Protein AF-A0A0B2V768-F1 (afdb_monomer_lite)

Organism: Toxocara canis (NCBI:txid6265)

Sequence (317 aa):
MFVRSFREGKVRFGKAEYDALKKFETLHHQDIWSWIIDKATDDMDKSKQLRILNITDEASIFALLLAERLPDAKMTCALRSEMPKIDIPANVTIVNFKTDDELLAATDDMDKSKQLRILNITDEASIFALLLAERLPDAKMTCALRSEMPKIDIPANVTIVNFKTDDELLAIGKFDVVLMTELTKEAGELSDLFVRLRNLFDGSGKLIILARPKNPPLPLPEVCLTLWRKLALSRDEISDAAKKADMSFAGFSVSVPVTVPKFDWEAILFSGCIPIVKNSPKCTDKVITDFCKARPSNISFEEKLGMFLLKTDNPSA

Foldseek 3Di:
DDDDDQDPDQADADPLLLVLVLVQCVVWPVVVLVVVVCVLCPPPPPVDAAEAEAEDQDDDPVQQVVCVVRVSHQYEYEYCDDDDPDDGRPSYDYHHDDDPVSVVVSCVVPDPPDAAEEEEEDQDDDSPQQVSCVVCVRHQYEYEHQDDDDPDDGDPSYDYDYDDDLVRVLVVAAGQEYEYEAQWCVCPQLLVVLLSVVSNHPFKHKYKYKFFALPDDDLDQPLLNVVSNVIGDDPVSNVVSLVSNVWDKDKDKDKIKGKHFLVSVLSNLSNCSNVSCSPRPPNHNCSSVVSSVPDDRIDIDITMMMIMMIIDHGPDD

Structure (mmCIF, N/CA/C/O backbone):
data_AF-A0A0B2V768-F1
#
_entry.id   AF-A0A0B2V768-F1
#
loop_
_atom_site.group_PDB
_atom_site.id
_atom_site.type_symbol
_atom_site.label_atom_id
_atom_site.label_alt_id
_atom_site.label_comp_id
_atom_site.label_asym_id
_atom_site.label_entity_id
_atom_site.label_seq_id
_atom_site.pdbx_PDB_ins_code
_atom_site.Cartn_x
_atom_site.Cartn_y
_atom_site.Cartn_z
_atom_site.occupancy
_atom_site.B_iso_or_equiv
_atom_site.auth_seq_id
_atom_site.auth_comp_id
_atom_site.auth_asym_id
_atom_site.auth_atom_id
_atom_site.pdbx_PDB_model_num
ATOM 1 N N . MET A 1 1 ? 3.988 23.027 3.872 1.00 25.58 1 MET A N 1
ATOM 2 C CA . MET A 1 1 ? 4.374 23.663 2.590 1.00 25.58 1 MET A CA 1
ATOM 3 C C . MET A 1 1 ? 4.740 22.550 1.612 1.00 25.58 1 MET A C 1
ATOM 5 O O . MET A 1 1 ? 5.861 22.069 1.661 1.00 25.58 1 MET A O 1
ATOM 9 N N . PHE A 1 2 ? 3.804 22.080 0.782 1.00 33.25 2 PHE A N 1
ATOM 10 C CA . PHE A 1 2 ? 4.071 21.019 -0.198 1.00 33.25 2 PHE A CA 1
ATOM 11 C C . PHE A 1 2 ? 3.510 21.443 -1.554 1.00 33.25 2 PHE A C 1
ATOM 13 O O . PHE A 1 2 ? 2.339 21.251 -1.848 1.00 33.25 2 PHE A O 1
ATOM 20 N N . VAL A 1 3 ? 4.351 22.083 -2.365 1.00 27.23 3 VAL A N 1
ATOM 21 C CA . VAL A 1 3 ? 4.049 22.382 -3.767 1.00 27.23 3 VAL A CA 1
ATOM 22 C C . VAL A 1 3 ? 5.181 21.805 -4.594 1.00 27.23 3 VAL A C 1
ATOM 24 O O . VAL A 1 3 ? 6.279 22.360 -4.604 1.00 27.23 3 VAL A O 1
ATOM 27 N N . ARG A 1 4 ? 4.921 20.711 -5.311 1.00 38.66 4 ARG A N 1
ATOM 28 C CA . ARG A 1 4 ? 5.621 20.421 -6.564 1.00 38.66 4 ARG A CA 1
ATOM 29 C C . ARG A 1 4 ? 4.632 19.875 -7.577 1.00 38.66 4 ARG A C 1
ATOM 31 O O . ARG A 1 4 ? 3.880 18.954 -7.287 1.00 38.66 4 ARG A O 1
ATOM 38 N N . SER A 1 5 ? 4.641 20.507 -8.746 1.00 32.06 5 SER A N 1
ATOM 39 C CA . SER A 1 5 ? 3.831 20.136 -9.898 1.00 32.06 5 SER A CA 1
ATOM 40 C C . SER A 1 5 ? 4.154 18.698 -10.312 1.00 32.06 5 SER A C 1
ATOM 42 O O . SER A 1 5 ? 5.324 18.314 -10.415 1.00 32.06 5 SER A O 1
ATOM 44 N N . PHE A 1 6 ? 3.103 17.916 -10.547 1.00 37.84 6 PHE A N 1
ATOM 45 C CA . PHE A 1 6 ? 3.187 16.643 -11.248 1.00 37.84 6 PHE A CA 1
ATOM 46 C C . PHE A 1 6 ? 3.774 16.920 -12.639 1.00 37.84 6 PHE A C 1
ATOM 48 O O . PHE A 1 6 ? 3.325 17.832 -13.335 1.00 37.84 6 PHE A O 1
ATOM 55 N N . ARG A 1 7 ? 4.836 16.202 -13.021 1.00 42.69 7 ARG A N 1
ATOM 56 C CA . ARG A 1 7 ? 5.333 16.219 -14.401 1.00 42.69 7 ARG A CA 1
ATOM 57 C C . ARG A 1 7 ? 4.655 15.080 -15.145 1.00 42.69 7 ARG A C 1
ATOM 59 O O . ARG A 1 7 ? 5.011 13.922 -14.935 1.00 42.69 7 ARG A O 1
ATOM 66 N N . GLU A 1 8 ? 3.692 15.425 -15.988 1.00 43.91 8 GLU A N 1
ATOM 67 C CA . GLU A 1 8 ? 3.146 14.520 -16.996 1.00 43.91 8 GLU A CA 1
ATOM 68 C C . GLU A 1 8 ? 4.286 14.001 -17.888 1.00 43.91 8 GLU A C 1
ATOM 70 O O . GLU A 1 8 ? 5.156 14.773 -18.302 1.00 43.91 8 GLU A O 1
ATOM 75 N N . GLY A 1 9 ? 4.311 12.692 -18.162 1.00 56.31 9 GLY A N 1
ATOM 76 C CA . GLY A 1 9 ? 5.080 12.164 -19.295 1.00 56.31 9 GLY A CA 1
ATOM 77 C C . GLY A 1 9 ? 5.801 10.828 -19.122 1.00 56.31 9 GLY A C 1
ATOM 78 O O . GLY A 1 9 ? 6.111 10.241 -20.146 1.00 56.31 9 GLY A O 1
ATOM 79 N N . LYS A 1 10 ? 6.063 10.332 -17.899 1.00 66.31 10 LYS A N 1
ATOM 80 C CA . LYS A 1 10 ? 6.793 9.049 -17.712 1.00 66.31 10 LYS A CA 1
ATOM 81 C C . LYS A 1 10 ? 6.070 7.951 -16.941 1.00 66.31 10 LYS A C 1
ATOM 83 O O . LYS A 1 10 ? 6.351 6.776 -17.123 1.00 66.31 10 LYS A O 1
ATOM 88 N N . VAL A 1 11 ? 5.194 8.335 -16.020 1.00 64.62 11 VAL A N 1
ATOM 89 C CA . VAL A 1 11 ? 4.391 7.399 -15.235 1.00 64.62 11 VAL A CA 1
ATOM 90 C C . VAL A 1 11 ? 3.041 7.277 -15.923 1.00 64.62 11 VAL A C 1
ATOM 92 O O . VAL A 1 11 ? 2.473 8.289 -16.333 1.00 64.62 11 VAL A O 1
ATOM 95 N N . ARG A 1 12 ? 2.534 6.054 -16.044 1.00 71.94 12 ARG A N 1
ATOM 96 C CA . ARG A 1 12 ? 1.204 5.758 -16.567 1.00 71.94 12 ARG A CA 1
ATOM 97 C C . ARG A 1 12 ? 0.601 4.603 -15.783 1.00 71.94 12 ARG A C 1
ATOM 99 O O . ARG A 1 12 ? 1.270 3.612 -15.526 1.00 71.94 12 ARG A O 1
ATOM 106 N N . PHE A 1 13 ? -0.666 4.737 -15.423 1.00 59.31 13 PHE A N 1
ATOM 107 C CA . PHE A 1 13 ? -1.406 3.704 -14.709 1.00 59.31 13 PHE A CA 1
ATOM 108 C C . PHE A 1 13 ? -2.569 3.222 -15.580 1.00 59.31 13 PHE A C 1
ATOM 110 O O . PHE A 1 13 ? -3.721 3.605 -15.382 1.00 59.31 13 PHE A O 1
ATOM 117 N N . GLY A 1 14 ? -2.231 2.472 -16.633 1.00 61.59 14 GLY A N 1
ATOM 118 C CA . GLY A 1 14 ? -3.184 1.860 -17.553 1.00 61.59 14 GLY A CA 1
ATOM 119 C C . GLY A 1 14 ? -3.411 0.380 -17.246 1.00 61.59 14 GLY A C 1
ATOM 120 O O . GLY A 1 14 ? -2.867 -0.175 -16.293 1.00 61.59 14 GLY A O 1
ATOM 121 N N . LYS A 1 15 ? -4.210 -0.287 -18.089 1.00 67.12 15 LYS A N 1
ATOM 122 C CA . LYS A 1 15 ? -4.552 -1.708 -17.921 1.00 67.12 15 LYS A CA 1
ATOM 123 C C . LYS A 1 15 ? -3.319 -2.616 -17.851 1.00 67.12 15 LYS A C 1
ATOM 125 O O . LYS A 1 15 ? -3.266 -3.496 -17.006 1.00 67.12 15 LYS A O 1
ATOM 130 N N . ALA A 1 16 ? -2.322 -2.387 -18.707 1.00 71.00 16 ALA A N 1
ATOM 131 C CA . ALA A 1 16 ? -1.114 -3.210 -18.737 1.00 71.00 16 ALA A CA 1
ATOM 132 C C . ALA A 1 16 ? -0.299 -3.090 -17.439 1.00 71.00 16 ALA A C 1
ATOM 134 O O . ALA A 1 16 ? 0.155 -4.097 -16.902 1.00 71.00 16 ALA A O 1
ATOM 135 N N . GLU A 1 17 ? -0.142 -1.871 -16.914 1.00 74.06 17 GLU A N 1
ATOM 136 C CA . GLU A 1 17 ? 0.538 -1.639 -15.640 1.00 74.06 17 GLU A CA 1
ATOM 137 C C . GLU A 1 17 ? -0.251 -2.223 -14.461 1.00 74.06 17 GLU A C 1
ATOM 139 O O . GLU A 1 17 ? 0.341 -2.858 -13.588 1.00 74.06 17 GLU A O 1
ATOM 144 N N . TYR A 1 18 ? -1.580 -2.077 -14.472 1.00 60.53 18 TYR A N 1
ATOM 145 C CA . TYR A 1 18 ? -2.473 -2.676 -13.480 1.00 60.53 18 TYR A CA 1
ATOM 146 C C . TYR A 1 18 ? -2.394 -4.210 -13.477 1.00 60.53 18 TYR A C 1
ATOM 148 O O . TYR A 1 18 ? -2.193 -4.806 -12.421 1.00 60.53 18 TYR A O 1
ATOM 156 N N . ASP A 1 19 ? -2.488 -4.856 -14.642 1.00 72.31 19 ASP A N 1
ATOM 157 C CA . ASP A 1 19 ? -2.454 -6.318 -14.771 1.00 72.31 19 ASP A CA 1
ATOM 158 C C . ASP A 1 19 ? -1.091 -6.888 -14.335 1.00 72.31 19 ASP A C 1
ATOM 160 O O . ASP A 1 19 ? -1.031 -7.887 -13.611 1.00 72.31 19 ASP A O 1
ATOM 164 N N . ALA A 1 20 ? 0.011 -6.230 -14.719 1.00 72.38 20 ALA A N 1
ATOM 165 C CA . ALA A 1 20 ? 1.361 -6.624 -14.317 1.00 72.38 20 ALA A CA 1
ATOM 166 C C . ALA A 1 20 ? 1.558 -6.519 -12.796 1.00 72.38 20 ALA A C 1
ATOM 168 O O . ALA A 1 20 ? 2.068 -7.452 -12.170 1.00 72.38 20 ALA A O 1
ATOM 169 N N . LEU A 1 21 ? 1.102 -5.419 -12.191 1.00 64.75 21 LEU A N 1
ATOM 170 C CA . LEU A 1 21 ? 1.119 -5.229 -10.742 1.00 64.75 21 LEU A CA 1
ATOM 171 C C . LEU A 1 21 ? 0.237 -6.247 -10.015 1.00 64.75 21 LEU A C 1
ATOM 173 O O . LEU A 1 21 ? 0.682 -6.861 -9.048 1.00 64.75 21 LEU A O 1
ATOM 177 N N . LYS A 1 22 ? -0.991 -6.477 -10.493 1.00 69.62 22 LYS A N 1
ATOM 178 C CA . LYS A 1 22 ? -1.916 -7.456 -9.908 1.00 69.62 22 LYS A CA 1
ATOM 179 C C . LYS A 1 22 ? -1.299 -8.851 -9.901 1.00 69.62 22 LYS A C 1
ATOM 181 O O . LYS A 1 22 ? -1.341 -9.538 -8.879 1.00 69.62 22 LYS A O 1
ATOM 186 N N . LYS A 1 23 ? -0.683 -9.254 -11.015 1.00 79.94 23 LYS A N 1
ATOM 187 C CA . LYS A 1 23 ? 0.045 -10.522 -11.136 1.00 79.94 23 LYS A CA 1
ATOM 188 C C . LYS A 1 23 ? 1.215 -10.599 -10.152 1.00 79.94 23 LYS A C 1
ATOM 190 O O . LYS A 1 23 ? 1.343 -11.603 -9.458 1.00 79.94 23 LYS A O 1
ATOM 195 N N . PHE A 1 24 ? 2.035 -9.552 -10.073 1.00 76.00 24 PHE A N 1
ATOM 196 C CA . PHE A 1 24 ? 3.184 -9.476 -9.169 1.00 76.00 24 PHE A CA 1
ATOM 197 C C . PHE A 1 24 ? 2.778 -9.639 -7.698 1.00 76.00 24 PHE A C 1
ATOM 199 O O . PHE A 1 24 ? 3.244 -10.556 -7.023 1.00 76.00 24 PHE A O 1
ATOM 206 N N . GLU A 1 25 ? 1.841 -8.815 -7.231 1.00 69.94 25 GLU A N 1
ATOM 207 C CA . GLU A 1 25 ? 1.349 -8.831 -5.848 1.00 69.94 25 GLU A CA 1
ATOM 208 C C . GLU A 1 25 ? 0.693 -10.170 -5.481 1.00 69.94 25 GLU A 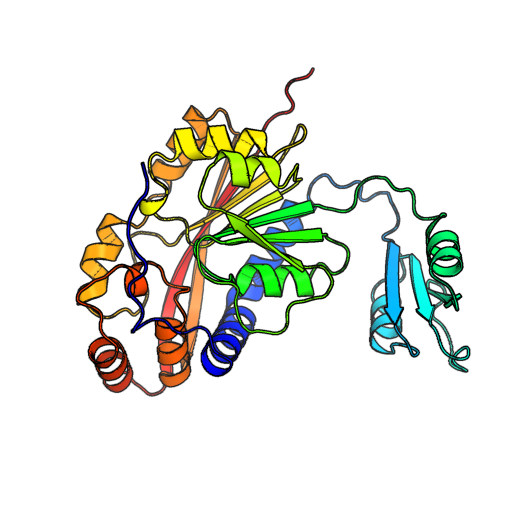C 1
ATOM 210 O O . GLU A 1 25 ? 0.869 -10.690 -4.377 1.00 69.94 25 GLU A O 1
ATOM 215 N N . THR A 1 26 ? -0.048 -10.763 -6.422 1.00 67.56 26 THR A N 1
ATOM 216 C CA . THR A 1 26 ? -0.730 -12.049 -6.215 1.00 67.56 26 THR A CA 1
ATOM 217 C C . THR A 1 26 ? 0.255 -13.210 -6.114 1.00 67.56 26 THR A C 1
ATOM 219 O O . THR A 1 26 ? 0.007 -14.151 -5.364 1.00 67.56 26 THR A O 1
ATOM 222 N N . LEU A 1 27 ? 1.363 -13.175 -6.851 1.00 77.62 27 LEU A N 1
ATOM 223 C CA . LEU A 1 27 ? 2.340 -14.261 -6.837 1.00 77.62 27 LEU A CA 1
ATOM 224 C C . LEU A 1 27 ? 3.293 -14.186 -5.645 1.00 77.62 27 LEU A C 1
ATOM 226 O O . LEU A 1 27 ? 3.720 -15.229 -5.156 1.00 77.62 27 LEU A O 1
ATOM 230 N N . HIS A 1 28 ? 3.640 -12.980 -5.190 1.00 74.69 28 HIS A N 1
ATOM 231 C CA . HIS A 1 28 ? 4.770 -12.802 -4.278 1.00 74.69 28 HIS A CA 1
ATOM 232 C C . HIS A 1 28 ? 4.380 -12.383 -2.856 1.00 74.69 28 HIS A C 1
ATOM 234 O O . HIS A 1 28 ? 5.151 -12.633 -1.935 1.00 74.69 28 HIS A O 1
ATOM 240 N N . HIS A 1 29 ? 3.197 -11.801 -2.629 1.00 69.50 29 HIS A N 1
ATOM 241 C CA . HIS A 1 29 ? 2.884 -11.144 -1.348 1.00 69.50 29 HIS A CA 1
ATOM 242 C C . HIS A 1 29 ? 1.717 -11.760 -0.550 1.00 69.50 29 HIS A C 1
ATOM 244 O O . HIS A 1 29 ? 1.229 -11.140 0.389 1.00 69.50 29 HIS A O 1
ATOM 250 N N . GLN A 1 30 ? 1.282 -12.994 -0.846 1.00 67.00 30 GLN A N 1
ATOM 251 C CA . GLN A 1 30 ? 0.167 -13.677 -0.142 1.00 67.00 30 GLN A CA 1
ATOM 252 C C . GLN A 1 30 ? 0.312 -13.741 1.386 1.00 67.00 30 GLN A C 1
ATOM 254 O O . GLN A 1 30 ? -0.653 -13.487 2.111 1.00 67.00 30 GLN A O 1
ATOM 259 N N . ASP A 1 31 ? 1.516 -13.986 1.894 1.00 66.25 31 ASP A N 1
ATOM 260 C CA . ASP A 1 31 ? 1.742 -14.045 3.342 1.00 66.25 31 ASP A CA 1
ATOM 261 C C . ASP A 1 31 ? 1.704 -12.651 3.990 1.00 66.25 31 ASP A C 1
ATOM 263 O O . ASP A 1 31 ? 1.246 -12.490 5.121 1.00 66.25 31 ASP A O 1
ATOM 267 N N . ILE A 1 32 ? 2.120 -11.619 3.246 1.00 61.94 32 ILE A N 1
ATOM 268 C CA . ILE A 1 32 ? 2.032 -10.214 3.669 1.00 61.94 32 ILE A CA 1
ATOM 269 C C . ILE A 1 32 ? 0.559 -9.808 3.781 1.00 61.94 32 ILE A C 1
ATOM 271 O O . ILE A 1 32 ? 0.172 -9.185 4.770 1.00 61.94 32 ILE A O 1
ATOM 275 N N . TRP A 1 33 ? -0.271 -10.213 2.812 1.00 56.78 33 TRP A N 1
ATOM 276 C CA . TRP A 1 33 ? -1.721 -10.011 2.847 1.00 56.78 33 TRP A CA 1
ATOM 277 C C . TRP A 1 33 ? -2.356 -10.623 4.088 1.00 56.78 33 TRP A C 1
ATOM 279 O O . TRP A 1 33 ? -3.086 -9.940 4.808 1.00 56.78 33 TRP A O 1
ATOM 289 N N . SER A 1 34 ? -2.028 -11.885 4.355 1.00 66.12 34 SER A N 1
ATOM 290 C CA . SER A 1 34 ? -2.546 -12.631 5.502 1.00 66.12 34 SER A CA 1
ATOM 291 C C . SER A 1 34 ? -2.172 -11.949 6.817 1.00 66.12 34 SER A C 1
ATOM 293 O O . SER A 1 34 ? -3.036 -11.708 7.654 1.00 66.12 34 SER A O 1
ATOM 295 N N . TRP A 1 35 ? -0.918 -11.508 6.958 1.00 67.06 35 TRP A N 1
ATOM 296 C CA . TRP A 1 35 ? -0.489 -10.782 8.152 1.00 67.06 35 TRP A CA 1
ATOM 297 C C . TRP A 1 35 ? -1.246 -9.462 8.362 1.00 67.06 35 TRP A C 1
ATOM 299 O O . TRP A 1 35 ? -1.609 -9.138 9.495 1.00 67.06 35 TRP A O 1
ATOM 309 N N . ILE A 1 36 ? -1.487 -8.679 7.302 1.00 53.53 36 ILE A N 1
ATOM 310 C CA . ILE A 1 36 ? -2.232 -7.415 7.428 1.00 53.53 36 ILE A CA 1
ATOM 311 C C . ILE A 1 36 ? -3.666 -7.689 7.849 1.00 53.53 36 ILE A C 1
ATOM 313 O O . ILE A 1 36 ? -4.171 -6.984 8.717 1.00 53.53 36 ILE A O 1
ATOM 317 N N . ILE A 1 37 ? -4.306 -8.706 7.269 1.00 60.81 37 ILE A N 1
ATOM 318 C CA . ILE A 1 37 ? -5.664 -9.109 7.638 1.00 60.81 37 ILE A CA 1
ATOM 319 C C . ILE A 1 37 ? -5.700 -9.522 9.112 1.00 60.81 37 ILE A C 1
ATOM 321 O O . ILE A 1 37 ? -6.516 -8.992 9.869 1.00 60.81 37 ILE A O 1
ATOM 325 N N . ASP A 1 38 ? -4.764 -10.364 9.549 1.00 67.44 38 ASP A N 1
ATOM 326 C CA . ASP A 1 38 ? -4.660 -10.802 10.941 1.00 67.44 38 ASP A CA 1
ATOM 327 C C . ASP A 1 38 ? -4.465 -9.619 11.894 1.00 67.44 38 ASP A C 1
ATOM 329 O O . ASP A 1 38 ? -5.089 -9.557 12.949 1.00 67.44 38 ASP A O 1
ATOM 333 N N . LYS A 1 39 ? -3.631 -8.635 11.533 1.00 66.50 39 LYS A N 1
ATOM 334 C CA . LYS A 1 39 ? -3.392 -7.459 12.382 1.00 66.50 39 LYS A CA 1
ATOM 335 C C . LYS A 1 39 ? -4.487 -6.422 12.324 1.00 66.50 39 LYS A C 1
ATOM 337 O O . LYS A 1 39 ? -4.752 -5.807 13.354 1.00 66.50 39 LYS A O 1
ATOM 342 N N . ALA A 1 40 ? -5.150 -6.247 11.190 1.00 54.22 40 ALA A N 1
ATOM 343 C CA . ALA A 1 40 ? -6.335 -5.412 11.081 1.00 54.22 40 ALA A CA 1
ATOM 344 C C . ALA A 1 40 ? -7.470 -5.970 11.954 1.00 54.22 40 ALA A C 1
ATOM 346 O O . ALA A 1 40 ? -8.090 -5.205 12.691 1.00 54.22 40 ALA A O 1
ATOM 347 N N . THR A 1 41 ? -7.652 -7.294 11.959 1.00 60.69 41 THR A N 1
ATOM 348 C CA . THR A 1 41 ? -8.750 -7.985 12.658 1.00 60.69 41 THR A CA 1
ATOM 349 C C . THR A 1 41 ? -8.413 -8.484 14.070 1.00 60.69 41 THR A C 1
ATOM 351 O O . THR A 1 41 ? -9.319 -8.877 14.802 1.00 60.69 41 THR A O 1
ATOM 354 N N . ASP A 1 42 ? -7.145 -8.429 14.501 1.00 59.69 42 ASP A N 1
ATOM 355 C CA . ASP A 1 42 ? -6.733 -8.691 15.893 1.00 59.69 42 ASP A CA 1
ATOM 356 C C . ASP A 1 42 ? -7.591 -7.846 16.857 1.00 59.69 42 ASP A C 1
ATOM 358 O O . ASP A 1 42 ? -7.855 -6.678 16.573 1.00 59.69 42 ASP A O 1
ATOM 362 N N . ASP A 1 43 ? -8.026 -8.399 17.985 1.00 53.56 43 ASP A N 1
ATOM 363 C CA . ASP A 1 43 ? -8.914 -7.736 18.961 1.00 53.56 43 ASP A CA 1
ATOM 364 C C . ASP A 1 43 ? -10.384 -7.520 18.508 1.00 53.56 43 ASP A C 1
ATOM 366 O O . ASP A 1 43 ? -11.183 -6.967 19.267 1.00 53.56 43 ASP A O 1
ATOM 370 N N . MET A 1 44 ? -10.794 -8.002 17.323 1.00 57.34 44 MET A N 1
ATOM 371 C CA . MET A 1 44 ? -12.220 -8.202 17.017 1.00 57.34 44 MET A CA 1
ATOM 372 C C . MET A 1 44 ? -12.764 -9.401 17.813 1.00 57.34 44 MET A C 1
ATOM 374 O O . MET A 1 44 ? -12.088 -10.420 17.959 1.00 57.34 44 MET A O 1
ATOM 378 N N . ASP A 1 45 ? -13.988 -9.297 18.334 1.00 50.81 45 ASP A N 1
ATOM 379 C CA . ASP A 1 45 ? -14.603 -10.335 19.170 1.00 50.81 45 ASP A CA 1
ATOM 380 C C . ASP A 1 45 ? -14.864 -11.638 18.384 1.00 50.81 45 ASP A C 1
ATOM 382 O O . ASP A 1 45 ? -15.883 -11.790 17.709 1.00 50.81 45 ASP A O 1
ATOM 386 N N . LYS A 1 46 ? -13.935 -12.599 18.496 1.00 47.38 46 LYS A N 1
ATOM 387 C CA . LYS A 1 46 ? -13.988 -13.925 17.848 1.00 47.38 46 LYS A CA 1
ATOM 388 C C . LYS A 1 46 ? -15.090 -14.840 18.397 1.00 47.38 46 LYS A C 1
ATOM 390 O O . LYS A 1 46 ? -15.307 -15.910 17.837 1.00 47.38 46 LYS A O 1
ATOM 395 N N . SER A 1 47 ? -15.766 -14.460 19.487 1.00 45.19 47 SER A N 1
ATOM 396 C CA . SER A 1 47 ? -16.916 -15.205 20.021 1.00 45.19 47 SER A CA 1
ATOM 397 C C . SER A 1 47 ? -18.209 -14.945 19.240 1.00 45.19 47 SER A C 1
ATOM 399 O O . SER A 1 47 ? -19.224 -15.601 19.479 1.00 45.19 47 SER A O 1
ATOM 401 N N . LYS A 1 48 ? -18.179 -14.007 18.284 1.00 48.47 48 LYS A N 1
ATOM 402 C CA . LYS A 1 48 ? -19.321 -13.651 17.445 1.00 48.47 48 LYS A CA 1
ATOM 403 C C . LYS A 1 48 ? -19.241 -14.324 16.080 1.00 48.47 48 LYS A C 1
ATOM 405 O O . LYS A 1 48 ? -18.211 -14.323 15.412 1.00 48.47 48 LYS A O 1
ATOM 410 N N . GLN A 1 49 ? -20.378 -14.874 15.667 1.00 50.53 49 GLN A N 1
ATOM 411 C CA . GLN A 1 49 ? -20.566 -15.528 14.378 1.00 50.53 49 GLN A CA 1
ATOM 412 C C . GLN A 1 49 ? -20.261 -14.560 13.221 1.00 50.53 49 GLN A C 1
ATOM 414 O O . GLN A 1 49 ? -20.861 -13.486 13.163 1.00 50.53 49 GLN A O 1
ATOM 419 N N . LEU A 1 50 ? -19.371 -14.939 12.296 1.00 44.72 50 LEU A N 1
ATOM 420 C CA . LEU A 1 50 ? -19.079 -14.166 11.081 1.00 44.72 50 LEU A CA 1
ATOM 421 C C . LEU A 1 50 ? -20.356 -14.046 10.237 1.00 44.72 50 LEU A C 1
ATOM 423 O O . LEU A 1 50 ? -21.032 -15.050 10.026 1.00 44.72 50 LEU A O 1
ATOM 427 N N . ARG A 1 51 ? -20.710 -12.841 9.774 1.00 49.75 51 ARG A N 1
ATOM 428 C CA . ARG A 1 51 ? -21.920 -12.613 8.970 1.00 49.75 51 ARG A CA 1
ATOM 429 C C . ARG A 1 51 ? -21.560 -11.982 7.634 1.00 49.75 51 ARG A C 1
ATOM 431 O O . ARG A 1 51 ? -20.940 -10.928 7.630 1.00 49.75 51 ARG A O 1
ATOM 438 N N . ILE A 1 52 ? -21.944 -12.624 6.535 1.00 44.53 52 ILE A N 1
ATOM 439 C CA . ILE A 1 52 ? -21.522 -12.256 5.174 1.00 44.53 52 ILE A CA 1
ATOM 440 C C . ILE A 1 52 ? -22.756 -11.861 4.367 1.00 44.53 52 ILE A C 1
ATOM 442 O O . ILE A 1 52 ? -23.708 -12.637 4.303 1.00 44.53 52 ILE A O 1
ATOM 446 N N . LEU A 1 53 ? -22.743 -10.689 3.732 1.00 46.59 53 LEU A N 1
ATOM 447 C CA . LEU A 1 53 ? -23.830 -10.234 2.863 1.00 46.59 53 LEU A CA 1
ATOM 448 C C . LEU A 1 53 ? -23.374 -10.239 1.403 1.00 46.59 53 LEU A C 1
ATOM 450 O O . LEU A 1 53 ? -22.528 -9.448 0.998 1.00 46.59 53 LEU A O 1
ATOM 454 N N . ASN A 1 54 ? -23.975 -11.109 0.597 1.00 44.25 54 ASN A N 1
ATOM 455 C CA . ASN A 1 54 ? -23.766 -11.149 -0.844 1.00 44.25 54 ASN A CA 1
ATOM 456 C C . ASN A 1 54 ? -24.985 -10.538 -1.549 1.00 44.25 54 ASN A C 1
ATOM 458 O O . ASN A 1 54 ? -26.058 -11.140 -1.549 1.00 44.25 54 ASN A O 1
ATOM 462 N N . ILE A 1 55 ? -24.816 -9.352 -2.139 1.00 47.22 55 ILE A N 1
ATOM 463 C CA . ILE A 1 55 ? -25.859 -8.651 -2.903 1.00 47.22 55 ILE A CA 1
ATOM 464 C C . ILE A 1 55 ? -25.567 -8.831 -4.384 1.00 47.22 55 ILE A C 1
ATOM 466 O O . ILE A 1 55 ? -24.493 -8.465 -4.862 1.00 47.22 55 ILE A O 1
ATOM 470 N N . THR A 1 56 ? -26.511 -9.400 -5.118 1.00 43.84 56 THR A N 1
ATOM 471 C CA . THR A 1 56 ? -26.316 -9.705 -6.535 1.00 43.84 56 THR A CA 1
ATOM 472 C C . THR A 1 56 ? -27.656 -9.811 -7.256 1.00 43.84 56 THR A C 1
ATOM 474 O O . THR A 1 56 ? -28.696 -10.033 -6.638 1.00 43.84 56 THR A O 1
ATOM 477 N N . ASP A 1 57 ? -27.655 -9.622 -8.572 1.00 43.25 57 ASP A N 1
ATOM 478 C CA . ASP A 1 57 ? -28.876 -9.723 -9.369 1.00 43.25 57 ASP A CA 1
ATOM 479 C C . ASP A 1 57 ? -29.316 -11.193 -9.562 1.00 43.25 57 ASP A C 1
ATOM 481 O O . ASP A 1 57 ? -30.512 -11.449 -9.698 1.00 43.25 57 ASP A O 1
ATOM 485 N N . GLU A 1 58 ? -28.398 -12.169 -9.479 1.00 42.53 58 GLU A N 1
ATOM 486 C CA . GLU A 1 58 ? -28.641 -13.618 -9.651 1.00 42.53 58 GLU A CA 1
ATOM 487 C C . GLU A 1 58 ? -27.892 -14.471 -8.616 1.00 42.53 58 GLU A C 1
ATOM 489 O O . GLU A 1 58 ? -26.934 -14.023 -7.998 1.00 42.53 58 GLU A O 1
ATOM 494 N N . ALA A 1 59 ? -28.304 -15.728 -8.412 1.00 40.69 59 ALA A N 1
ATOM 495 C CA . ALA A 1 59 ? -27.679 -16.613 -7.427 1.00 40.69 59 ALA A CA 1
ATOM 496 C C . ALA A 1 59 ? -26.161 -16.786 -7.663 1.00 40.69 59 ALA A C 1
ATOM 498 O O . ALA A 1 59 ? -25.724 -17.380 -8.648 1.00 40.69 59 ALA A O 1
ATOM 499 N N . SER A 1 60 ? -25.347 -16.297 -6.723 1.00 48.34 60 SER A N 1
ATOM 500 C CA . SER A 1 60 ? -23.885 -16.384 -6.796 1.00 48.34 60 SER A CA 1
ATOM 501 C C . SER A 1 60 ? -23.396 -17.734 -6.279 1.00 48.34 60 SER A C 1
ATOM 503 O O . SER A 1 60 ? -23.347 -17.976 -5.072 1.00 48.34 60 SER A O 1
ATOM 505 N N . ILE A 1 61 ? -22.968 -18.608 -7.192 1.00 44.03 61 ILE A N 1
ATOM 506 C CA . ILE A 1 61 ? -22.352 -19.891 -6.827 1.00 44.03 61 ILE A CA 1
ATOM 507 C C . ILE A 1 61 ? -21.073 -19.703 -5.999 1.00 44.03 61 ILE A C 1
ATOM 509 O O . ILE A 1 61 ? -20.757 -20.523 -5.145 1.00 44.03 61 ILE A O 1
ATOM 513 N N . PHE A 1 62 ? -20.375 -18.579 -6.186 1.00 41.44 62 PHE A N 1
ATOM 514 C CA . PHE A 1 62 ? -19.210 -18.216 -5.382 1.00 41.44 62 PHE A CA 1
ATOM 515 C C . PHE A 1 62 ? -19.577 -17.929 -3.926 1.00 41.44 62 PHE A C 1
ATOM 517 O O . PHE A 1 62 ? -18.843 -18.339 -3.032 1.00 41.44 62 PHE A O 1
ATOM 524 N N . ALA A 1 63 ? -20.716 -17.280 -3.678 1.00 40.19 63 ALA A N 1
ATOM 525 C CA . ALA A 1 63 ? -21.198 -17.045 -2.322 1.00 40.19 63 ALA A CA 1
ATOM 526 C C . ALA A 1 63 ? -21.568 -18.369 -1.630 1.00 40.19 63 ALA A C 1
ATOM 528 O O . ALA A 1 63 ? -21.151 -18.617 -0.504 1.00 40.19 63 ALA A O 1
ATOM 529 N N . LEU A 1 64 ? -22.252 -19.272 -2.336 1.00 45.91 64 LEU A N 1
ATOM 530 C CA . LEU A 1 64 ? -22.636 -20.580 -1.792 1.00 45.91 64 LEU A CA 1
ATOM 531 C C . LEU A 1 64 ? -21.419 -21.466 -1.486 1.00 45.91 64 LEU A C 1
ATOM 533 O O . LEU A 1 64 ? -21.334 -22.032 -0.400 1.00 45.91 64 LEU A O 1
ATOM 537 N N . LEU A 1 65 ? -20.426 -21.503 -2.380 1.00 47.31 65 LEU A N 1
ATOM 538 C CA . LEU A 1 65 ? -19.164 -22.213 -2.143 1.00 47.31 65 LEU A CA 1
ATOM 539 C C . LEU A 1 65 ? -18.359 -21.604 -0.986 1.00 47.31 65 LEU A C 1
ATOM 541 O O . LEU A 1 65 ? -17.689 -22.325 -0.249 1.00 47.31 65 LEU A O 1
ATOM 545 N N . LEU A 1 66 ? -18.416 -20.281 -0.807 1.00 44.22 66 LEU A N 1
ATOM 546 C CA . LEU A 1 66 ? -17.788 -19.607 0.328 1.00 44.22 66 LEU A CA 1
ATOM 547 C C . LEU A 1 66 ? -18.475 -19.984 1.648 1.00 44.22 66 LEU A C 1
ATOM 549 O O . LEU A 1 66 ? -17.790 -20.237 2.638 1.00 44.22 66 LEU A O 1
ATOM 553 N N . ALA A 1 67 ? -19.805 -20.086 1.657 1.00 45.00 67 ALA A N 1
ATOM 554 C CA . ALA A 1 67 ? -20.562 -20.507 2.830 1.00 45.00 67 ALA A CA 1
ATOM 555 C C . ALA A 1 67 ? -20.296 -21.966 3.224 1.00 45.00 67 ALA A C 1
ATOM 557 O O . ALA A 1 67 ? -20.141 -22.251 4.409 1.00 45.00 67 ALA A O 1
ATOM 558 N N . GLU A 1 68 ? -20.151 -22.876 2.258 1.00 50.97 68 GLU A N 1
ATOM 559 C CA . GLU A 1 68 ? -19.760 -24.271 2.522 1.00 50.97 68 GLU A CA 1
ATOM 560 C C . GLU A 1 68 ? -18.375 -24.382 3.173 1.00 50.97 68 GLU A C 1
ATOM 562 O O . GLU A 1 68 ? -18.111 -25.288 3.964 1.00 50.97 68 GLU A O 1
ATOM 567 N N . ARG A 1 69 ? -17.471 -23.454 2.844 1.00 46.34 69 ARG A N 1
ATOM 568 C CA . ARG A 1 69 ? -16.116 -23.390 3.410 1.00 46.34 69 ARG A CA 1
ATOM 569 C C . ARG A 1 69 ? -16.065 -22.706 4.772 1.00 46.34 69 ARG A C 1
ATOM 571 O O . ARG A 1 69 ? -15.050 -22.826 5.455 1.00 46.34 69 ARG A O 1
ATOM 578 N N . LEU A 1 70 ? -17.140 -22.024 5.162 1.00 44.91 70 LEU A N 1
ATOM 579 C CA . LEU A 1 70 ? -17.271 -21.277 6.409 1.00 44.91 70 LEU A CA 1
ATOM 580 C C . LEU A 1 70 ? -18.564 -21.692 7.136 1.00 44.91 70 LEU A C 1
ATOM 582 O O . LEU A 1 70 ? -19.450 -20.857 7.312 1.00 44.91 70 LEU A O 1
ATOM 586 N N . PRO A 1 71 ? -18.697 -22.963 7.566 1.00 54.66 71 PRO A N 1
ATOM 587 C CA . PRO A 1 71 ? -19.951 -23.504 8.106 1.00 54.66 71 PRO A CA 1
ATOM 588 C C . PRO A 1 71 ? -20.427 -22.784 9.376 1.00 54.66 71 PRO A C 1
ATOM 590 O O . PRO A 1 71 ? -21.621 -22.761 9.666 1.00 54.66 71 PRO A O 1
ATOM 593 N N . ASP A 1 72 ? -19.500 -22.155 10.100 1.00 53.97 72 ASP A N 1
ATOM 594 C CA . ASP A 1 72 ? -19.785 -21.387 11.308 1.00 53.97 72 ASP A CA 1
ATOM 595 C C . ASP A 1 72 ? -20.217 -19.938 11.013 1.00 53.97 72 ASP A C 1
ATOM 597 O O . ASP A 1 72 ? -20.659 -19.245 11.924 1.00 53.97 72 ASP A O 1
ATOM 601 N N . ALA A 1 73 ? -20.125 -19.456 9.768 1.00 53.97 73 ALA A N 1
ATOM 602 C CA . ALA A 1 73 ? -20.551 -18.113 9.366 1.00 53.97 73 ALA A CA 1
ATOM 603 C C . ALA A 1 73 ? -22.023 -18.092 8.922 1.00 53.97 73 ALA A C 1
ATOM 605 O O . ALA A 1 73 ? -22.458 -19.004 8.233 1.00 53.97 73 ALA A O 1
ATOM 606 N N . LYS A 1 74 ? -22.782 -17.035 9.240 1.00 54.91 74 LYS A N 1
ATOM 607 C CA . LYS A 1 74 ? -24.146 -16.797 8.731 1.00 54.91 74 LYS A CA 1
ATOM 608 C C . LYS A 1 74 ? -24.070 -15.963 7.452 1.00 54.91 74 LYS A C 1
ATOM 610 O O . LYS A 1 74 ? -23.749 -14.779 7.503 1.00 54.91 74 LYS A O 1
ATOM 615 N N . MET A 1 75 ? -24.372 -16.549 6.303 1.00 55.84 75 MET A N 1
ATOM 616 C CA . MET A 1 75 ? -24.415 -15.829 5.033 1.00 55.84 75 MET A CA 1
ATOM 617 C C . MET A 1 75 ? -25.848 -15.421 4.684 1.00 55.84 75 MET A C 1
ATOM 619 O O . MET A 1 75 ? -26.763 -16.234 4.754 1.00 55.84 75 MET A O 1
ATOM 623 N N . THR A 1 76 ? -26.035 -14.181 4.245 1.00 63.66 76 THR A N 1
ATOM 624 C CA . THR A 1 76 ? -27.274 -13.696 3.635 1.00 63.66 76 THR A CA 1
ATOM 625 C C . THR A 1 76 ? -27.005 -13.382 2.165 1.00 63.66 76 THR A C 1
ATOM 627 O O . THR A 1 76 ? -26.174 -12.534 1.846 1.00 63.66 76 THR A O 1
ATOM 630 N N . CYS A 1 77 ? -27.705 -14.055 1.255 1.00 58.62 77 CYS A N 1
ATOM 631 C CA . CYS A 1 77 ? -27.669 -13.773 -0.177 1.00 58.62 77 CYS A CA 1
ATOM 632 C C . CYS A 1 77 ? -28.922 -12.984 -0.559 1.00 58.62 77 CYS A C 1
ATOM 634 O O . CYS A 1 77 ? -30.011 -13.553 -0.641 1.00 58.62 77 CYS A O 1
ATOM 636 N N . ALA A 1 78 ? -28.763 -11.684 -0.785 1.00 58.06 78 ALA A N 1
ATOM 637 C CA . ALA A 1 78 ? -29.828 -10.818 -1.262 1.00 58.06 78 ALA A CA 1
ATOM 638 C C . ALA A 1 78 ? -29.828 -10.826 -2.799 1.00 58.06 78 ALA A C 1
ATOM 640 O O . ALA A 1 78 ? -28.849 -10.414 -3.424 1.00 58.06 78 ALA A O 1
ATOM 641 N N . LEU A 1 79 ? -30.913 -11.323 -3.397 1.00 57.88 79 LEU A N 1
ATOM 642 C CA . LEU A 1 79 ? -31.077 -11.523 -4.839 1.00 57.88 79 LEU A CA 1
ATOM 643 C C . LEU A 1 79 ? -32.207 -10.647 -5.391 1.00 57.88 79 LEU A C 1
ATOM 645 O O . LEU A 1 79 ? -33.255 -10.540 -4.757 1.00 57.88 79 LEU A O 1
ATOM 649 N N . ARG A 1 80 ? -32.052 -10.084 -6.595 1.00 48.44 80 ARG A N 1
ATOM 650 C CA . ARG A 1 80 ? -33.170 -9.404 -7.287 1.00 48.44 80 ARG A CA 1
ATOM 651 C C . ARG A 1 80 ? -34.045 -10.341 -8.132 1.00 48.44 80 ARG A C 1
ATOM 653 O O . ARG A 1 80 ? -35.200 -10.021 -8.409 1.00 48.44 80 ARG A O 1
ATOM 660 N N . SER A 1 81 ? -33.520 -11.495 -8.542 1.00 58.31 81 SER A N 1
ATOM 661 C CA . SER A 1 81 ? -34.198 -12.488 -9.396 1.00 58.31 81 SER A CA 1
ATOM 662 C C . SER A 1 81 ? -34.834 -13.650 -8.612 1.00 58.31 81 SER A C 1
ATOM 664 O O . SER A 1 81 ? -34.719 -13.727 -7.388 1.00 58.31 81 SER A O 1
ATOM 666 N N . GLU A 1 82 ? -35.561 -14.540 -9.305 1.00 56.22 82 GLU A N 1
ATOM 667 C CA . GLU A 1 82 ? -36.259 -15.683 -8.691 1.00 56.22 82 GLU A CA 1
ATOM 668 C C . GLU A 1 82 ? -35.339 -16.577 -7.840 1.00 56.22 82 GLU A C 1
ATOM 670 O O . GLU A 1 82 ? -34.157 -16.756 -8.131 1.00 56.22 82 GLU A O 1
ATOM 675 N N . MET A 1 83 ? -35.909 -17.172 -6.784 1.00 57.16 83 MET A N 1
ATOM 676 C CA . MET A 1 83 ? -35.163 -18.038 -5.871 1.00 57.16 83 MET A CA 1
ATOM 677 C C . MET A 1 83 ? -34.571 -19.251 -6.607 1.00 57.16 83 MET A C 1
ATOM 679 O O . MET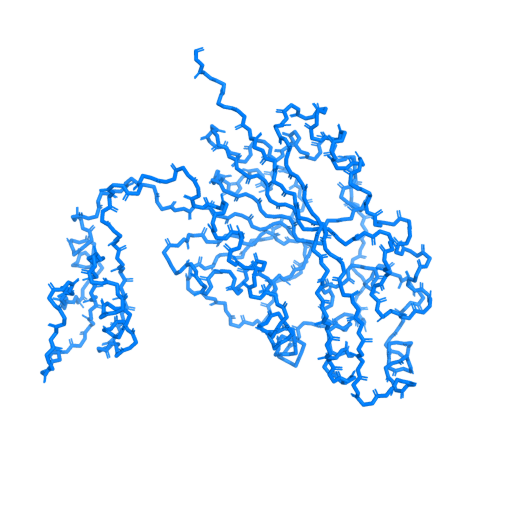 A 1 83 ? -35.301 -19.966 -7.305 1.00 57.16 83 MET A O 1
ATOM 683 N N . PRO A 1 84 ? -33.267 -19.524 -6.437 1.00 55.69 84 PRO A N 1
ATOM 684 C CA . PRO A 1 84 ? -32.611 -20.618 -7.133 1.00 55.69 84 PRO A CA 1
ATOM 685 C C . PRO A 1 84 ? -33.113 -21.974 -6.617 1.00 55.69 84 PRO A C 1
ATOM 687 O O . PRO A 1 84 ? -33.265 -22.187 -5.416 1.00 55.69 84 PRO A O 1
ATOM 690 N N . LYS A 1 85 ? -33.355 -22.916 -7.536 1.00 61.44 85 LYS A N 1
ATOM 691 C CA . LYS A 1 85 ? -33.785 -24.295 -7.230 1.00 61.44 85 LYS A CA 1
ATOM 692 C C . LYS A 1 85 ? -32.580 -25.219 -7.045 1.00 61.44 85 LYS A C 1
ATOM 694 O O . LYS A 1 85 ? -32.404 -26.172 -7.800 1.00 61.44 85 LYS A O 1
ATOM 699 N N . ILE A 1 86 ? -31.727 -24.883 -6.089 1.00 55.22 86 ILE A N 1
ATOM 700 C CA . ILE A 1 86 ? -30.517 -25.635 -5.736 1.00 55.22 86 ILE A CA 1
ATOM 701 C C . ILE A 1 86 ? -30.497 -25.872 -4.231 1.00 55.22 86 ILE A C 1
ATOM 703 O O . ILE A 1 86 ? -31.148 -25.136 -3.490 1.00 55.22 86 ILE A O 1
ATOM 707 N N . ASP A 1 87 ? -29.753 -26.881 -3.786 1.00 53.81 87 ASP A N 1
ATOM 708 C CA . ASP A 1 87 ? -29.555 -27.112 -2.358 1.00 53.81 87 ASP A CA 1
ATOM 709 C C . ASP A 1 87 ? -28.733 -25.969 -1.762 1.00 53.81 87 ASP A C 1
ATOM 711 O O . ASP A 1 87 ? -27.683 -25.586 -2.281 1.00 53.81 87 ASP A O 1
ATOM 715 N N . ILE A 1 88 ? -29.255 -25.392 -0.682 1.00 63.16 88 ILE A N 1
ATOM 716 C CA . ILE A 1 88 ? -28.675 -24.225 -0.027 1.00 63.16 88 ILE A CA 1
ATOM 717 C C . ILE A 1 88 ? -27.966 -24.702 1.244 1.00 63.16 88 ILE A C 1
ATOM 719 O O . ILE A 1 88 ? -28.585 -25.412 2.044 1.00 63.16 88 ILE A O 1
ATOM 723 N N . PRO A 1 89 ? -26.692 -24.323 1.464 1.00 67.44 89 PRO A N 1
ATOM 724 C CA . PRO A 1 89 ? -25.990 -24.637 2.702 1.00 67.44 89 PRO A CA 1
ATOM 725 C C . PRO A 1 89 ? -26.772 -24.137 3.924 1.00 67.44 89 PRO A C 1
ATOM 727 O O . PRO A 1 89 ? -27.345 -23.050 3.903 1.00 67.44 89 PRO A O 1
ATOM 730 N N . ALA A 1 90 ? -26.786 -24.910 5.014 1.00 68.44 90 ALA A N 1
ATOM 731 C CA . ALA A 1 90 ? -27.621 -24.628 6.193 1.00 68.44 90 ALA A CA 1
ATOM 732 C C . ALA A 1 90 ? -27.311 -23.284 6.881 1.00 68.44 90 ALA A C 1
ATOM 734 O O . ALA A 1 90 ? -28.111 -22.773 7.662 1.00 68.44 90 ALA A O 1
ATOM 735 N N . ASN A 1 91 ? -26.142 -22.722 6.594 1.00 59.34 91 ASN A N 1
ATOM 736 C CA . ASN A 1 91 ? -25.662 -21.450 7.100 1.00 59.34 91 ASN A CA 1
ATOM 737 C C . ASN A 1 91 ? -25.918 -20.272 6.134 1.00 59.34 91 ASN A C 1
ATOM 739 O O . ASN A 1 91 ? -25.429 -19.170 6.380 1.00 59.34 91 ASN A O 1
ATOM 743 N N . VAL A 1 92 ? -26.693 -20.485 5.060 1.00 60.81 92 VAL A N 1
ATOM 744 C CA . VAL A 1 92 ? -27.080 -19.474 4.065 1.00 60.81 92 VAL A CA 1
ATOM 745 C C . VAL A 1 92 ? -28.582 -19.189 4.128 1.00 60.81 92 VAL A C 1
ATOM 747 O O . VAL A 1 92 ? -29.413 -20.082 3.976 1.00 60.81 92 VAL A O 1
ATOM 750 N N . THR A 1 93 ? -28.935 -17.912 4.245 1.00 68.62 93 THR A N 1
ATOM 751 C CA . THR A 1 93 ? -30.293 -17.393 4.066 1.00 68.62 93 THR A CA 1
ATOM 752 C C . THR A 1 93 ? -30.380 -16.668 2.726 1.00 68.62 93 THR A C 1
ATOM 754 O O . THR A 1 93 ? -29.608 -15.745 2.476 1.00 68.62 93 THR A O 1
ATOM 757 N N . ILE A 1 94 ? -31.327 -17.039 1.861 1.00 64.31 94 ILE A N 1
ATOM 758 C CA . ILE A 1 94 ? -31.599 -16.300 0.618 1.00 64.31 94 ILE A CA 1
ATOM 759 C C . ILE A 1 94 ? -32.790 -15.370 0.824 1.00 64.31 94 ILE A C 1
ATOM 761 O O . ILE A 1 94 ? -33.829 -15.787 1.333 1.00 64.31 94 ILE A O 1
ATOM 765 N N . VAL A 1 95 ? -32.639 -14.117 0.402 1.00 67.19 95 VAL A N 1
ATOM 766 C CA . VAL A 1 95 ? -33.692 -13.102 0.457 1.00 67.19 95 VAL A CA 1
ATOM 767 C C . VAL A 1 95 ? -33.868 -12.506 -0.933 1.00 67.19 95 VAL A C 1
ATOM 769 O O . VAL A 1 95 ? -32.895 -12.089 -1.553 1.00 67.19 95 VAL A O 1
ATOM 772 N N . ASN A 1 96 ? -35.099 -12.475 -1.440 1.00 70.56 96 ASN A N 1
ATOM 773 C CA . ASN A 1 96 ? -35.418 -11.772 -2.680 1.00 70.56 96 ASN A CA 1
ATOM 774 C C . ASN A 1 96 ? -35.810 -10.328 -2.336 1.00 70.56 96 ASN A C 1
ATOM 776 O O . ASN A 1 96 ? -36.734 -10.140 -1.546 1.00 70.56 96 ASN A O 1
ATOM 780 N N . PHE A 1 97 ? -35.109 -9.341 -2.896 1.00 60.34 97 PHE A N 1
ATOM 781 C CA . PHE A 1 97 ? -35.375 -7.922 -2.656 1.00 60.34 97 PHE A CA 1
ATOM 782 C C . PHE A 1 97 ? -35.686 -7.194 -3.966 1.00 60.34 97 PHE A C 1
ATOM 784 O O . PHE A 1 97 ? -35.019 -7.384 -4.985 1.00 60.34 97 PHE A O 1
ATOM 791 N N . LYS A 1 98 ? -36.709 -6.342 -3.936 1.00 63.00 98 LYS A N 1
ATOM 792 C CA . LYS A 1 98 ? -37.188 -5.543 -5.075 1.00 63.00 98 LYS A CA 1
ATOM 793 C C . LYS A 1 98 ? -37.013 -4.049 -4.849 1.00 63.00 98 LYS A C 1
ATOM 795 O O . LYS A 1 98 ? -37.046 -3.283 -5.809 1.00 63.00 98 LYS A O 1
ATOM 800 N N . THR A 1 99 ? -36.825 -3.641 -3.599 1.00 54.66 99 THR A N 1
ATOM 801 C CA . THR A 1 99 ? -36.611 -2.250 -3.195 1.00 54.66 99 THR A CA 1
ATOM 802 C C . THR A 1 99 ? -35.447 -2.150 -2.211 1.00 54.66 99 THR A C 1
ATOM 804 O O . THR A 1 99 ? -35.088 -3.128 -1.550 1.00 54.66 99 THR A O 1
ATOM 807 N N . ASP A 1 100 ? -34.850 -0.963 -2.106 1.00 46.25 100 ASP A N 1
ATOM 808 C CA . ASP A 1 100 ? -33.759 -0.712 -1.157 1.00 46.25 100 ASP A CA 1
ATOM 809 C C . ASP A 1 100 ? -34.234 -0.857 0.301 1.00 46.25 100 ASP A C 1
ATOM 811 O O . ASP A 1 100 ? -33.478 -1.324 1.149 1.00 46.25 100 ASP A O 1
ATOM 815 N N . ASP A 1 101 ? -35.507 -0.563 0.584 1.00 58.09 101 ASP A N 1
ATOM 816 C CA . ASP A 1 101 ? -36.116 -0.766 1.904 1.00 58.09 101 ASP A CA 1
ATOM 817 C C . ASP A 1 101 ? -36.236 -2.260 2.266 1.00 58.09 101 ASP A C 1
ATOM 819 O O . ASP A 1 101 ? -36.005 -2.645 3.413 1.00 58.09 101 ASP A O 1
ATOM 823 N N . GLU A 1 102 ? -36.536 -3.127 1.290 1.00 54.22 102 GLU A N 1
ATOM 824 C CA . GLU A 1 102 ? -36.562 -4.587 1.476 1.00 54.22 102 GLU A CA 1
ATOM 825 C C . GLU A 1 102 ? -35.155 -5.163 1.705 1.00 54.22 102 GLU A C 1
ATOM 827 O O . GLU A 1 102 ? -34.980 -6.062 2.530 1.00 54.22 102 GLU A O 1
ATOM 832 N N . LEU A 1 103 ? -34.140 -4.618 1.024 1.00 48.69 103 LEU A N 1
ATOM 833 C CA . LEU A 1 103 ? -32.736 -4.957 1.263 1.00 48.69 103 LEU A CA 1
ATOM 834 C C . LEU A 1 103 ? -32.294 -4.529 2.669 1.00 48.69 103 LEU A C 1
ATOM 836 O O . LEU A 1 103 ? -31.656 -5.305 3.376 1.00 48.69 103 LEU A O 1
ATOM 840 N N . LEU A 1 104 ? -32.668 -3.323 3.099 1.00 54.38 104 LEU A N 1
ATOM 841 C CA . LEU A 1 104 ? -32.356 -2.807 4.432 1.00 54.38 104 LEU A CA 1
ATOM 842 C C . LEU A 1 104 ? -33.022 -3.646 5.532 1.00 54.38 104 LEU A C 1
ATOM 844 O O . LEU A 1 104 ? -32.343 -4.031 6.484 1.00 54.38 104 LEU A O 1
ATOM 848 N N . ALA A 1 105 ? -34.291 -4.028 5.362 1.00 62.50 105 ALA A N 1
ATOM 849 C CA . ALA A 1 105 ? -34.994 -4.933 6.275 1.00 62.50 105 ALA A CA 1
ATOM 850 C C . ALA A 1 105 ? -34.341 -6.330 6.350 1.00 62.50 105 ALA A C 1
ATOM 852 O O . ALA A 1 105 ? -34.270 -6.925 7.425 1.00 62.50 105 ALA A O 1
ATOM 853 N N . ALA A 1 106 ? -33.798 -6.838 5.236 1.00 53.66 106 ALA A N 1
ATOM 854 C CA . ALA A 1 106 ? -33.050 -8.100 5.188 1.00 53.66 106 ALA A CA 1
ATOM 855 C C . ALA A 1 106 ? -31.694 -8.040 5.921 1.00 53.66 106 ALA A C 1
ATOM 857 O O . ALA A 1 106 ? -31.128 -9.077 6.278 1.00 53.66 106 ALA A O 1
ATOM 858 N N . THR A 1 107 ? -31.184 -6.830 6.159 1.00 52.03 107 THR A N 1
ATOM 859 C CA . THR A 1 107 ? -29.938 -6.564 6.891 1.00 52.03 107 THR A CA 1
ATOM 860 C C . THR A 1 107 ? -30.160 -6.086 8.326 1.00 52.03 107 THR A C 1
ATOM 862 O O . THR A 1 107 ? -29.190 -5.928 9.054 1.00 52.03 107 THR A O 1
ATOM 865 N N . ASP A 1 108 ? -31.403 -5.886 8.779 1.00 44.53 108 ASP A N 1
ATOM 866 C CA . ASP A 1 108 ? -31.692 -5.240 10.074 1.00 44.53 108 ASP A CA 1
ATOM 867 C C . ASP A 1 108 ? -31.476 -6.167 11.293 1.00 44.53 108 ASP A C 1
ATOM 869 O O . ASP A 1 108 ? -31.379 -5.699 12.424 1.00 44.53 108 ASP A O 1
ATOM 873 N N . ASP A 1 109 ? -31.296 -7.476 11.068 1.00 43.50 109 ASP A N 1
ATOM 874 C CA . ASP A 1 109 ? -30.773 -8.422 12.072 1.00 43.50 109 ASP A CA 1
ATOM 875 C C . ASP A 1 109 ? -29.228 -8.380 12.154 1.00 43.50 109 ASP A C 1
ATOM 877 O O . ASP A 1 109 ? -28.622 -9.044 12.995 1.00 43.50 109 ASP A O 1
ATOM 881 N N . MET A 1 110 ? -28.549 -7.612 11.287 1.00 48.28 110 MET A N 1
ATOM 882 C CA . MET A 1 110 ? -27.124 -7.298 11.416 1.00 48.28 110 MET A CA 1
ATOM 883 C C . MET A 1 110 ? -26.985 -6.141 12.400 1.00 48.28 110 MET A C 1
ATOM 885 O O . MET A 1 110 ? -27.221 -4.984 12.060 1.00 48.28 110 MET A O 1
ATOM 889 N N . ASP A 1 111 ? -26.598 -6.460 13.634 1.00 40.06 111 ASP A N 1
ATOM 890 C CA . ASP A 1 111 ? -26.200 -5.458 14.617 1.00 40.06 111 ASP A CA 1
ATOM 891 C C . ASP A 1 111 ? -25.236 -4.463 13.941 1.00 40.06 111 ASP A C 1
ATOM 893 O O . ASP A 1 111 ? -24.162 -4.846 13.468 1.00 40.06 111 ASP A O 1
ATOM 897 N N . LYS A 1 112 ? -25.627 -3.184 13.850 1.00 43.44 112 LYS A N 1
ATOM 898 C CA . LYS A 1 112 ? -24.851 -2.087 13.229 1.00 43.44 112 LYS A CA 1
ATOM 899 C C . LYS A 1 112 ? -23.587 -1.748 14.041 1.00 43.44 112 LYS A C 1
ATOM 901 O O . LYS A 1 112 ? -23.040 -0.648 13.941 1.00 43.44 112 LYS A O 1
ATOM 906 N N . SER A 1 113 ? -23.087 -2.688 14.844 1.00 44.56 113 SER A N 1
ATOM 907 C CA . SER A 1 113 ? -21.828 -2.618 15.568 1.00 44.56 113 SER A CA 1
ATOM 908 C C . SER A 1 113 ? -20.645 -2.798 14.602 1.00 44.56 113 SER A C 1
ATOM 910 O O . SER A 1 113 ? -20.056 -3.868 14.490 1.00 44.56 113 SER A O 1
ATOM 912 N N . LYS A 1 114 ? -20.332 -1.684 13.927 1.00 53.97 114 LYS A N 1
ATOM 913 C CA . LYS A 1 114 ? -19.050 -1.257 13.336 1.00 53.97 114 LYS A CA 1
ATOM 914 C C . LYS A 1 114 ? -18.402 -2.197 12.305 1.00 53.97 114 LYS A C 1
ATOM 916 O O . LYS A 1 114 ? -17.504 -2.973 12.610 1.00 53.97 114 LYS A O 1
ATOM 921 N N . GLN A 1 115 ? -18.786 -2.003 11.044 1.00 69.19 115 GLN A N 1
ATOM 922 C CA . GLN A 1 115 ? -18.001 -2.406 9.873 1.00 69.19 115 GLN A CA 1
ATOM 923 C C . GLN A 1 115 ? -16.560 -1.862 9.970 1.00 69.19 115 GLN A C 1
ATOM 925 O O . GLN A 1 115 ? -16.384 -0.683 10.280 1.00 69.19 115 GLN A O 1
ATOM 930 N N . LEU A 1 116 ? -15.544 -2.687 9.682 1.00 69.25 116 LEU A N 1
ATOM 931 C CA . LEU A 1 116 ? -14.133 -2.277 9.701 1.00 69.25 116 LEU A CA 1
ATOM 932 C C . LEU A 1 116 ? -13.874 -1.188 8.647 1.00 69.25 116 LEU A C 1
ATOM 934 O O . LEU A 1 116 ? -14.094 -1.411 7.453 1.00 69.25 116 LEU A O 1
ATOM 938 N N . ARG A 1 117 ? -13.383 -0.021 9.072 1.00 76.75 117 ARG A N 1
ATOM 939 C CA . ARG A 1 117 ? -13.040 1.109 8.198 1.00 76.75 117 ARG A CA 1
ATOM 940 C C . ARG A 1 117 ? -11.532 1.200 8.037 1.00 76.75 117 ARG A C 1
ATOM 942 O O . ARG A 1 117 ? -10.804 1.448 9.002 1.00 76.75 117 ARG A O 1
ATOM 949 N N . ILE A 1 118 ? -11.079 1.054 6.799 1.00 73.62 118 ILE A N 1
ATOM 950 C CA . ILE A 1 118 ? -9.665 1.086 6.438 1.00 73.62 118 ILE A CA 1
ATOM 951 C C . ILE A 1 118 ? -9.408 2.307 5.560 1.00 73.62 118 ILE A C 1
ATOM 953 O O . ILE A 1 118 ? -10.101 2.517 4.566 1.00 73.62 118 ILE A O 1
ATOM 957 N N . LEU A 1 119 ? -8.398 3.098 5.905 1.00 76.62 119 LEU A N 1
ATOM 958 C CA . LEU A 1 119 ? -7.878 4.173 5.067 1.00 76.62 119 LEU A CA 1
ATOM 959 C C . LEU A 1 119 ? -6.518 3.771 4.515 1.00 76.62 119 LEU A C 1
ATOM 961 O O . LEU A 1 119 ? -5.615 3.495 5.289 1.00 76.62 119 LEU A O 1
ATOM 965 N N . ASN A 1 120 ? -6.327 3.811 3.203 1.00 71.62 120 ASN A N 1
ATOM 966 C CA . ASN A 1 120 ? -5.010 3.763 2.584 1.00 71.62 120 ASN A CA 1
ATOM 967 C C . ASN A 1 120 ? -4.599 5.160 2.114 1.00 71.62 120 ASN A C 1
ATOM 969 O O . ASN A 1 120 ? -5.312 5.772 1.319 1.00 71.62 120 ASN A O 1
ATOM 973 N N . ILE A 1 121 ? -3.447 5.642 2.580 1.00 69.19 121 ILE A N 1
ATOM 974 C CA . ILE A 1 121 ? -2.892 6.951 2.219 1.00 69.19 121 ILE A CA 1
ATOM 975 C C . ILE A 1 121 ? -1.696 6.736 1.302 1.00 69.19 121 ILE A C 1
ATOM 977 O O . ILE A 1 121 ? -0.738 6.050 1.658 1.00 69.19 121 ILE A O 1
ATOM 981 N N . THR A 1 122 ? -1.745 7.339 0.121 1.00 63.84 122 THR A N 1
ATOM 982 C CA . THR A 1 122 ? -0.739 7.135 -0.922 1.00 63.84 122 THR A CA 1
ATOM 983 C C . THR A 1 122 ? -0.726 8.323 -1.881 1.00 63.84 122 THR A C 1
ATOM 985 O O . THR A 1 122 ? -1.707 9.050 -2.012 1.00 63.84 122 THR A O 1
ATOM 988 N N . ASP A 1 123 ? 0.392 8.536 -2.568 1.00 59.91 123 ASP A N 1
ATOM 989 C CA . ASP A 1 123 ? 0.463 9.559 -3.611 1.00 59.91 123 ASP A CA 1
ATOM 990 C C . ASP A 1 123 ? -0.253 9.128 -4.901 1.00 59.91 123 ASP A C 1
ATOM 992 O O . ASP A 1 123 ? -0.657 9.995 -5.667 1.00 59.91 123 ASP A O 1
ATOM 996 N N . GLU A 1 124 ? -0.402 7.819 -5.137 1.00 59.28 124 GLU A N 1
ATOM 997 C CA . GLU A 1 124 ? -0.956 7.211 -6.358 1.00 59.28 124 GLU A CA 1
ATOM 998 C C . GLU A 1 124 ? -1.900 6.053 -6.035 1.00 59.28 124 GLU A C 1
ATOM 1000 O O . GLU A 1 124 ? -1.838 5.489 -4.942 1.00 59.28 124 GLU A O 1
ATOM 1005 N N . ALA A 1 125 ? -2.723 5.640 -7.003 1.00 57.88 125 ALA A N 1
ATOM 1006 C CA . ALA A 1 125 ? -3.566 4.456 -6.869 1.00 57.88 125 ALA A CA 1
ATOM 1007 C C . ALA A 1 125 ? -2.753 3.240 -6.393 1.00 57.88 125 ALA A C 1
ATOM 1009 O O . ALA A 1 125 ? -1.761 2.838 -7.003 1.00 57.88 125 ALA A O 1
ATOM 1010 N N . SER A 1 126 ? -3.177 2.661 -5.272 1.00 62.50 126 SER A N 1
ATOM 1011 C CA . SER A 1 126 ? -2.484 1.540 -4.652 1.00 62.50 126 SER A CA 1
ATOM 1012 C C . SER A 1 126 ? -3.181 0.250 -5.048 1.00 62.50 126 SER A C 1
ATOM 1014 O O . SER A 1 126 ? -4.224 -0.091 -4.490 1.00 62.50 126 SER A O 1
ATOM 1016 N N . ILE A 1 127 ? -2.586 -0.492 -5.989 1.00 62.97 127 ILE A N 1
ATOM 1017 C CA . ILE A 1 127 ? -3.010 -1.870 -6.288 1.00 62.97 127 ILE A CA 1
ATOM 1018 C C . ILE A 1 127 ? -3.075 -2.701 -5.008 1.00 62.97 127 ILE A C 1
ATOM 1020 O O . ILE A 1 127 ? -3.939 -3.562 -4.862 1.00 62.97 127 ILE A O 1
ATOM 1024 N N . PHE A 1 128 ? -2.194 -2.380 -4.060 1.00 62.38 128 PHE A N 1
ATOM 1025 C CA . PHE A 1 128 ? -2.125 -3.053 -2.793 1.00 62.38 128 PHE A CA 1
ATOM 1026 C C . PHE A 1 128 ? -3.456 -2.886 -2.026 1.00 62.38 128 PHE A C 1
ATOM 1028 O O . PHE A 1 128 ? -4.123 -3.852 -1.659 1.00 62.38 128 PHE A O 1
ATOM 1035 N N . ALA A 1 129 ? -3.918 -1.648 -1.863 1.00 59.75 129 ALA A N 1
ATOM 1036 C CA . ALA A 1 129 ? -5.187 -1.374 -1.193 1.00 59.75 129 ALA A CA 1
ATOM 1037 C C . ALA A 1 129 ? -6.398 -1.999 -1.911 1.00 59.75 129 ALA A C 1
ATOM 1039 O O . ALA A 1 129 ? -7.304 -2.507 -1.253 1.00 59.75 129 ALA A O 1
ATOM 1040 N N . LEU A 1 130 ? -6.400 -2.013 -3.248 1.00 64.12 130 LEU A N 1
ATOM 1041 C CA . LEU A 1 130 ? -7.480 -2.621 -4.034 1.00 64.12 130 LEU A CA 1
ATOM 1042 C C . LEU A 1 130 ? -7.534 -4.144 -3.846 1.00 64.12 130 LEU A C 1
ATOM 1044 O O . LEU A 1 130 ? -8.603 -4.700 -3.620 1.00 64.12 130 LEU A O 1
ATOM 1048 N N . LEU A 1 131 ? -6.379 -4.811 -3.859 1.00 62.78 131 LEU A N 1
ATOM 1049 C CA . LEU A 1 131 ? -6.269 -6.251 -3.618 1.00 62.78 131 LEU A CA 1
ATOM 1050 C C . LEU A 1 131 ? -6.627 -6.651 -2.185 1.00 62.78 131 LEU A C 1
ATOM 1052 O O . LEU A 1 131 ? -7.138 -7.753 -1.968 1.00 62.78 131 LEU A O 1
ATOM 1056 N N . LEU A 1 132 ? -6.365 -5.780 -1.211 1.00 61.09 132 LEU A N 1
ATOM 1057 C CA . LEU A 1 132 ? -6.824 -5.978 0.159 1.00 61.09 132 LEU A CA 1
ATOM 1058 C C . LEU A 1 132 ? -8.343 -5.852 0.261 1.00 61.09 132 LEU A C 1
ATOM 1060 O O . LEU A 1 132 ? -8.971 -6.663 0.932 1.00 61.09 132 LEU A O 1
ATOM 1064 N N . ALA A 1 133 ? -8.932 -4.870 -0.423 1.00 61.41 133 ALA A N 1
ATOM 1065 C CA . ALA A 1 133 ? -10.377 -4.681 -0.449 1.00 61.41 133 ALA A CA 1
ATOM 1066 C C . ALA A 1 133 ? -11.103 -5.868 -1.104 1.00 61.41 133 ALA A C 1
ATOM 1068 O O . ALA A 1 133 ? -12.125 -6.301 -0.581 1.00 61.41 133 ALA A O 1
ATOM 1069 N N . GLU A 1 134 ? -10.537 -6.453 -2.170 1.00 65.81 134 GLU A N 1
ATOM 1070 C CA . GLU A 1 134 ? -11.034 -7.703 -2.774 1.00 65.81 134 GLU A CA 1
ATOM 1071 C C . GLU A 1 134 ? -11.030 -8.879 -1.773 1.00 65.81 134 GLU A C 1
ATOM 1073 O O . GLU A 1 134 ? -11.904 -9.740 -1.824 1.00 65.81 134 GLU A O 1
ATOM 1078 N N . ARG A 1 135 ? -10.060 -8.917 -0.847 1.00 62.03 135 ARG A N 1
ATOM 1079 C CA . ARG A 1 135 ? -9.929 -9.962 0.190 1.00 62.03 135 ARG A CA 1
ATOM 1080 C C . ARG A 1 135 ? -10.742 -9.685 1.457 1.00 62.03 135 ARG A C 1
ATOM 1082 O O . ARG A 1 135 ? -10.910 -10.589 2.269 1.00 62.03 135 ARG A O 1
ATOM 1089 N N . LEU A 1 136 ? -11.226 -8.457 1.631 1.00 61.50 136 LEU A N 1
ATOM 1090 C CA . LEU A 1 136 ? -12.036 -8.011 2.765 1.00 61.50 136 LEU A CA 1
ATOM 1091 C C . LEU A 1 136 ? -13.342 -7.380 2.255 1.00 61.50 136 LEU A C 1
ATOM 1093 O O . LEU A 1 136 ? -13.548 -6.179 2.451 1.00 61.50 136 LEU A O 1
ATOM 1097 N N . PRO A 1 137 ? -14.227 -8.155 1.599 1.00 65.12 137 PRO A N 1
ATOM 1098 C CA . PRO A 1 137 ? -15.438 -7.618 0.971 1.00 65.12 137 PRO A CA 1
ATOM 1099 C C . PRO A 1 137 ? -16.365 -6.916 1.974 1.00 65.12 137 PRO A C 1
ATOM 1101 O O . PRO A 1 137 ? -17.052 -5.964 1.614 1.00 65.12 137 PRO A O 1
ATOM 1104 N N . ASP A 1 138 ? -16.321 -7.329 3.243 1.00 67.12 138 ASP A N 1
ATOM 1105 C CA . ASP A 1 138 ? -17.131 -6.761 4.320 1.00 67.12 138 ASP A CA 1
ATOM 1106 C C . ASP A 1 138 ? -16.527 -5.482 4.934 1.00 67.12 138 ASP A C 1
ATOM 1108 O O . ASP A 1 138 ? -17.203 -4.807 5.705 1.00 67.12 138 ASP A O 1
ATOM 1112 N N . ALA A 1 139 ? -15.279 -5.111 4.620 1.00 68.56 139 ALA A N 1
ATOM 1113 C CA . ALA A 1 139 ? -14.654 -3.879 5.111 1.00 68.56 139 ALA A CA 1
ATOM 1114 C C . ALA A 1 139 ? -14.919 -2.695 4.170 1.00 68.56 139 ALA A C 1
ATOM 1116 O O . ALA A 1 139 ? -14.956 -2.855 2.950 1.00 68.56 139 ALA A O 1
ATOM 1117 N N . LYS A 1 140 ? -15.019 -1.480 4.723 1.00 77.38 140 LYS A N 1
ATOM 1118 C CA . LYS A 1 140 ? -15.074 -0.244 3.931 1.00 77.38 140 LYS A CA 1
ATOM 1119 C C . LYS A 1 140 ? -13.662 0.303 3.729 1.00 77.38 140 LYS A C 1
ATOM 1121 O O . LYS A 1 140 ? -13.048 0.799 4.676 1.00 77.38 140 LYS A O 1
ATOM 1126 N N . MET A 1 141 ? -13.163 0.247 2.497 1.00 72.94 141 MET A N 1
ATOM 1127 C CA . MET A 1 141 ? -11.846 0.763 2.120 1.00 72.94 141 MET A CA 1
ATOM 1128 C C . MET A 1 141 ? -11.965 2.179 1.551 1.00 72.94 141 MET A C 1
ATOM 1130 O O . MET A 1 141 ? -12.730 2.429 0.623 1.00 72.94 141 MET A O 1
ATOM 1134 N N . THR A 1 142 ? -11.169 3.112 2.064 1.00 75.75 142 THR A N 1
ATOM 1135 C CA . THR A 1 142 ? -10.997 4.449 1.484 1.00 75.75 142 THR A CA 1
ATOM 1136 C C . THR A 1 142 ? -9.561 4.610 1.007 1.00 75.75 142 THR A C 1
ATOM 1138 O O . THR A 1 142 ? -8.634 4.477 1.795 1.00 75.75 142 THR A O 1
ATOM 1141 N N . CYS A 1 143 ? -9.355 4.900 -0.274 1.00 67.88 143 CYS A N 1
ATOM 1142 C CA . CYS A 1 143 ? -8.048 5.239 -0.828 1.00 67.88 143 CYS A CA 1
ATOM 1143 C C . CYS A 1 143 ? -7.942 6.760 -0.961 1.00 67.88 143 CYS A C 1
ATOM 1145 O O . CYS A 1 143 ? -8.571 7.345 -1.841 1.00 67.88 143 CYS A O 1
ATOM 1147 N N . ALA A 1 144 ? -7.156 7.388 -0.090 1.00 66.50 144 ALA A N 1
ATOM 1148 C CA . ALA A 1 144 ? -6.842 8.808 -0.160 1.00 66.50 144 ALA A CA 1
ATOM 1149 C C . ALA A 1 144 ? -5.586 9.016 -1.010 1.00 66.50 144 ALA A C 1
ATOM 1151 O O . ALA A 1 144 ? -4.496 8.567 -0.639 1.00 66.50 144 ALA A O 1
ATOM 1152 N N . LEU A 1 145 ? -5.760 9.681 -2.153 1.00 66.69 145 LEU A N 1
ATOM 1153 C CA . LEU A 1 145 ? -4.732 9.901 -3.168 1.00 66.69 145 LEU A CA 1
ATOM 1154 C C . LEU A 1 145 ? -4.389 11.392 -3.293 1.00 66.69 145 LEU A C 1
ATOM 1156 O O . LEU A 1 145 ? -5.240 12.257 -3.075 1.00 66.69 145 LEU A O 1
ATOM 1160 N N . ARG A 1 146 ? -3.155 11.706 -3.700 1.00 60.72 146 ARG A N 1
ATOM 1161 C CA . ARG A 1 146 ? -2.756 13.082 -4.062 1.00 60.72 146 ARG A CA 1
ATOM 1162 C C . ARG A 1 146 ? -2.736 13.341 -5.569 1.00 60.72 146 ARG A C 1
ATOM 1164 O O . ARG A 1 146 ? -2.680 14.501 -5.980 1.00 60.72 146 ARG A O 1
ATOM 1171 N N . SER A 1 147 ? -2.715 12.286 -6.378 1.00 61.75 147 SER A N 1
ATOM 1172 C CA . SER A 1 147 ? -2.679 12.358 -7.837 1.00 61.75 147 SER A CA 1
ATOM 1173 C C . SER A 1 147 ? -4.078 12.390 -8.463 1.00 61.75 147 SER A C 1
ATOM 1175 O O . SER A 1 147 ? -5.093 12.582 -7.791 1.00 61.75 147 SER A O 1
ATOM 1177 N N . GLU A 1 148 ? -4.133 12.283 -9.789 1.00 58.75 148 GLU A N 1
ATOM 1178 C CA . GLU A 1 148 ? -5.395 12.155 -10.508 1.00 58.75 148 GLU A CA 1
ATOM 1179 C C . GLU A 1 148 ? -6.076 10.810 -10.224 1.00 58.75 148 GLU A C 1
ATOM 1181 O O . GLU A 1 148 ? -5.428 9.798 -9.962 1.00 58.75 148 GLU A O 1
ATOM 1186 N N . MET A 1 149 ? -7.408 10.799 -10.315 1.00 61.50 149 MET A N 1
ATOM 1187 C CA . MET A 1 149 ? -8.204 9.587 -10.127 1.00 61.50 149 MET A CA 1
ATOM 1188 C C . MET A 1 149 ? -7.815 8.530 -11.172 1.00 61.50 149 MET A C 1
ATOM 1190 O O . MET A 1 149 ? -7.785 8.841 -12.370 1.00 61.50 149 MET A O 1
ATOM 1194 N N . PRO A 1 150 ? -7.548 7.278 -10.765 1.00 60.34 150 PRO A N 1
ATOM 1195 C CA . PRO A 1 150 ? -7.169 6.241 -11.707 1.00 60.34 150 PRO A CA 1
ATOM 1196 C C . PRO A 1 150 ? -8.363 5.866 -12.596 1.00 60.34 150 PRO A C 1
ATOM 1198 O O . PRO A 1 150 ? -9.504 5.803 -12.143 1.00 60.34 150 PRO A O 1
ATOM 1201 N N . LYS A 1 151 ? -8.099 5.589 -13.876 1.00 67.06 151 LYS A N 1
ATOM 1202 C CA . LYS A 1 151 ? -9.117 5.179 -14.861 1.00 67.06 151 LYS A CA 1
ATOM 1203 C C . LYS A 1 151 ? -9.216 3.653 -14.936 1.00 67.06 151 LYS A C 1
ATOM 1205 O O . LYS A 1 151 ? -9.010 3.072 -15.999 1.00 67.06 151 LYS A O 1
ATOM 1210 N N . ILE A 1 152 ? -9.454 3.019 -13.792 1.00 63.12 152 ILE A N 1
ATOM 1211 C CA . ILE A 1 152 ? -9.595 1.563 -13.658 1.00 63.12 152 ILE A CA 1
ATOM 1212 C C . ILE A 1 152 ? -10.913 1.221 -12.968 1.00 63.12 152 ILE A C 1
ATOM 1214 O O . ILE A 1 152 ? -11.460 2.047 -12.237 1.00 63.12 152 ILE A O 1
ATOM 1218 N N . ASP A 1 153 ? -11.379 -0.009 -13.161 1.00 61.53 153 ASP A N 1
ATOM 1219 C CA . ASP A 1 153 ? -12.482 -0.551 -12.376 1.00 61.53 153 ASP A CA 1
ATOM 1220 C C . ASP A 1 153 ? -12.034 -0.727 -10.918 1.00 61.53 153 ASP A C 1
ATOM 1222 O O . ASP A 1 153 ? -10.952 -1.259 -10.644 1.00 61.53 153 ASP A O 1
ATOM 1226 N N . ILE A 1 154 ? -12.856 -0.256 -9.980 1.00 61.12 154 ILE A N 1
ATOM 1227 C CA . ILE A 1 154 ? -12.586 -0.336 -8.541 1.00 61.12 154 ILE A CA 1
ATOM 1228 C C . ILE A 1 154 ? -13.589 -1.280 -7.861 1.00 61.12 154 ILE A C 1
ATOM 1230 O O . ILE A 1 154 ? -14.749 -1.323 -8.275 1.00 61.12 154 ILE A O 1
ATOM 1234 N N . PRO A 1 155 ? -13.183 -2.036 -6.823 1.00 66.75 155 PRO A N 1
ATOM 1235 C CA . PRO A 1 155 ? -14.102 -2.883 -6.064 1.00 66.75 155 PRO A CA 1
ATOM 1236 C C . PRO A 1 155 ? -15.249 -2.082 -5.429 1.00 66.75 155 PRO A C 1
ATOM 1238 O O . PRO A 1 155 ? -15.060 -0.940 -5.013 1.00 66.75 155 PRO A O 1
ATOM 1241 N N . ALA A 1 156 ? -16.428 -2.697 -5.290 1.00 72.69 156 ALA A N 1
ATOM 1242 C CA . ALA A 1 156 ? -17.635 -2.027 -4.784 1.00 72.69 156 ALA A CA 1
ATOM 1243 C C . ALA A 1 156 ? -17.507 -1.504 -3.338 1.00 72.69 156 ALA A C 1
ATOM 1245 O O . ALA A 1 156 ? -18.204 -0.569 -2.950 1.00 72.69 156 ALA A O 1
ATOM 1246 N N . ASN A 1 157 ? -16.603 -2.081 -2.543 1.00 63.12 157 ASN A N 1
ATOM 1247 C CA . ASN A 1 157 ? -16.305 -1.668 -1.171 1.00 63.12 157 ASN A CA 1
ATOM 1248 C C . ASN A 1 157 ? -15.173 -0.621 -1.069 1.00 63.12 157 ASN A C 1
ATOM 1250 O O . ASN A 1 157 ? -14.731 -0.302 0.040 1.00 63.12 157 ASN A O 1
ATOM 1254 N N . VAL A 1 158 ? -14.702 -0.079 -2.200 1.00 69.06 158 VAL A N 1
ATOM 1255 C CA . VAL A 1 158 ? -13.647 0.942 -2.267 1.00 69.06 158 VAL A CA 1
ATOM 1256 C C . VAL A 1 158 ? -14.232 2.305 -2.620 1.00 69.06 158 VAL A C 1
ATOM 1258 O O . VAL A 1 158 ? -14.930 2.476 -3.612 1.00 69.06 158 VAL A O 1
ATOM 1261 N N . THR A 1 159 ? -13.872 3.318 -1.838 1.00 74.94 159 THR A N 1
ATOM 1262 C CA . THR A 1 159 ? -14.054 4.732 -2.188 1.00 74.94 159 THR A CA 1
ATOM 1263 C C . THR A 1 159 ? -12.691 5.361 -2.450 1.00 74.94 159 THR A C 1
ATOM 1265 O O . THR A 1 159 ? -11.776 5.201 -1.645 1.00 74.94 159 THR A O 1
ATOM 1268 N N . ILE A 1 160 ? -12.542 6.094 -3.552 1.00 68.88 160 ILE A N 1
ATOM 1269 C CA . ILE A 1 160 ? -11.333 6.876 -3.829 1.00 68.88 160 ILE A CA 1
ATOM 1270 C C . ILE A 1 160 ? -11.632 8.352 -3.579 1.00 68.88 160 ILE A C 1
ATOM 1272 O O . ILE A 1 160 ? -12.641 8.871 -4.054 1.00 68.88 160 ILE A O 1
ATOM 1276 N N . VAL A 1 161 ? -10.751 9.021 -2.840 1.00 70.25 161 VAL A N 1
ATOM 1277 C CA . VAL A 1 161 ? -10.845 10.453 -2.546 1.00 70.25 161 VAL A CA 1
ATOM 1278 C C . VAL A 1 161 ? -9.514 11.132 -2.826 1.00 70.25 161 VAL A C 1
ATOM 1280 O O . VAL A 1 161 ? -8.453 10.573 -2.551 1.00 70.25 161 VAL A O 1
ATOM 1283 N N . ASN A 1 162 ? -9.575 12.356 -3.339 1.00 74.94 162 ASN A N 1
ATOM 1284 C CA . ASN A 1 162 ? -8.392 13.185 -3.521 1.00 74.94 162 ASN A CA 1
ATOM 1285 C C . ASN A 1 162 ? -8.236 14.150 -2.351 1.00 74.94 162 ASN A C 1
ATOM 1287 O O . ASN A 1 162 ? -9.216 14.751 -1.914 1.00 74.94 162 ASN A O 1
ATOM 1291 N N . PHE A 1 163 ? -7.000 14.332 -1.893 1.00 66.25 163 PHE A N 1
ATOM 1292 C CA . PHE A 1 163 ? -6.660 15.315 -0.868 1.00 66.25 163 PHE A CA 1
ATOM 1293 C C . PHE A 1 163 ? -5.379 16.073 -1.235 1.00 66.25 163 PHE A C 1
ATOM 1295 O O . PHE A 1 163 ? -4.453 15.534 -1.843 1.00 66.25 163 PHE A O 1
ATOM 1302 N N . LYS A 1 164 ? -5.320 17.347 -0.860 1.00 70.50 164 LYS A N 1
ATOM 1303 C CA . LYS A 1 164 ? -4.190 18.263 -1.078 1.00 70.50 164 LYS A CA 1
ATOM 1304 C C . LYS A 1 164 ? -3.628 18.800 0.229 1.00 70.50 164 LYS A C 1
ATOM 1306 O O . LYS A 1 164 ? -2.453 19.166 0.282 1.00 70.50 164 LYS A O 1
ATOM 1311 N N . THR A 1 165 ? -4.455 18.862 1.266 1.00 70.62 165 THR A N 1
ATOM 1312 C CA . THR A 1 165 ? -4.097 19.394 2.582 1.00 70.62 165 THR A CA 1
ATOM 1313 C C . THR A 1 165 ? -4.364 18.368 3.676 1.00 70.62 165 THR A C 1
ATOM 1315 O O . THR A 1 165 ? -5.110 17.406 3.487 1.00 70.62 165 THR A O 1
ATOM 1318 N N . ASP A 1 166 ? -3.741 18.573 4.834 1.00 64.75 166 ASP A N 1
ATOM 1319 C CA . ASP A 1 166 ? -3.982 17.724 6.000 1.00 64.75 166 ASP A CA 1
ATOM 1320 C C . ASP A 1 166 ? -5.420 17.894 6.520 1.00 64.75 166 ASP A C 1
ATOM 1322 O O . ASP A 1 166 ? -6.029 16.917 6.944 1.00 64.75 166 ASP A O 1
ATOM 1326 N N . ASP A 1 167 ? -6.000 19.092 6.411 1.00 73.50 167 ASP A N 1
ATOM 1327 C CA . ASP A 1 167 ? -7.395 19.342 6.797 1.00 73.50 167 ASP A CA 1
ATOM 1328 C C . ASP A 1 167 ? -8.376 18.557 5.916 1.00 73.50 167 ASP A C 1
ATOM 1330 O O . ASP A 1 167 ? -9.326 17.965 6.425 1.00 73.50 167 ASP A O 1
ATOM 1334 N N . GLU A 1 168 ? -8.119 18.486 4.604 1.00 73.25 168 GLU A N 1
ATOM 1335 C CA . GLU A 1 168 ? -8.904 17.656 3.683 1.00 73.25 168 GLU A CA 1
ATOM 1336 C C . GLU A 1 168 ? -8.793 16.169 4.037 1.00 73.25 168 GLU A C 1
ATOM 1338 O O . GLU A 1 168 ? -9.801 15.470 4.019 1.00 73.25 168 GLU A O 1
ATOM 1343 N N . LEU A 1 169 ? -7.597 15.693 4.410 1.00 68.94 169 LEU A N 1
ATOM 1344 C CA . LEU A 1 169 ? -7.377 14.309 4.841 1.00 68.94 169 LEU A CA 1
ATOM 1345 C C . LEU A 1 169 ? -8.143 13.987 6.134 1.00 68.94 169 LEU A C 1
ATOM 1347 O O . LEU A 1 169 ? -8.779 12.940 6.233 1.00 68.94 169 LEU A O 1
ATOM 1351 N N . LEU A 1 170 ? -8.109 14.889 7.119 1.00 71.44 170 LEU A N 1
ATOM 1352 C CA . LEU A 1 170 ? -8.822 14.731 8.390 1.00 71.44 170 LEU A CA 1
ATOM 1353 C C . LEU A 1 170 ? -10.346 14.793 8.218 1.00 71.44 170 LEU A C 1
ATOM 1355 O O . LEU A 1 170 ? -11.074 14.113 8.942 1.00 71.44 170 LEU A O 1
ATOM 1359 N N . ALA A 1 171 ? -10.832 15.561 7.242 1.00 74.69 171 ALA A N 1
ATOM 1360 C CA . ALA A 1 171 ? -12.254 15.678 6.935 1.00 74.69 171 ALA A CA 1
ATOM 1361 C C . ALA A 1 171 ? -12.862 14.412 6.302 1.00 74.69 171 ALA A C 1
ATOM 1363 O O . ALA A 1 171 ? -14.085 14.276 6.299 1.00 74.69 171 ALA A O 1
ATOM 1364 N N . ILE A 1 172 ? -12.046 13.470 5.804 1.00 74.00 172 ILE A N 1
ATOM 1365 C CA . ILE A 1 172 ? -12.529 12.196 5.234 1.00 74.00 172 ILE A CA 1
ATOM 1366 C C . ILE A 1 172 ? -13.283 11.378 6.294 1.00 74.00 172 ILE A C 1
ATOM 1368 O O . ILE A 1 172 ? -14.265 10.702 5.982 1.00 74.00 172 ILE A O 1
ATOM 1372 N N . GLY A 1 173 ? -12.840 11.451 7.551 1.00 74.12 173 GLY A N 1
ATOM 1373 C CA . GLY A 1 173 ? -13.512 10.827 8.682 1.00 74.12 173 GLY A CA 1
ATOM 1374 C C . GLY A 1 173 ? -12.585 9.997 9.560 1.00 74.12 173 GLY A C 1
ATOM 1375 O O . GLY A 1 173 ? -11.367 10.173 9.578 1.00 74.12 173 GLY A O 1
ATOM 1376 N N . LYS A 1 174 ? -13.203 9.104 10.335 1.00 79.19 174 LYS A N 1
ATOM 1377 C CA . LYS A 1 174 ? -12.525 8.249 11.310 1.00 79.19 174 LYS A CA 1
ATOM 1378 C C . LYS A 1 174 ? -12.402 6.817 10.811 1.00 79.19 174 LYS A C 1
ATOM 1380 O O . LYS A 1 174 ? -13.329 6.293 10.191 1.00 79.19 174 LYS A O 1
ATOM 1385 N N . PHE A 1 175 ? -11.291 6.187 11.156 1.00 75.19 175 PHE A N 1
ATOM 1386 C CA . PHE A 1 175 ? -10.895 4.866 10.696 1.00 75.19 175 PHE A CA 1
ATOM 1387 C C . PHE A 1 175 ? -10.438 3.999 11.859 1.00 75.19 175 PHE A C 1
ATOM 1389 O O . PHE A 1 175 ? -10.042 4.503 12.908 1.00 75.19 175 PHE A O 1
ATOM 1396 N N . ASP A 1 176 ? -10.493 2.691 11.653 1.00 74.50 176 ASP A N 1
ATOM 1397 C CA . ASP A 1 176 ? -10.011 1.700 12.613 1.00 74.50 176 ASP A CA 1
ATOM 1398 C C . ASP A 1 176 ? -8.574 1.280 12.241 1.00 74.50 176 ASP A C 1
ATOM 1400 O O . ASP A 1 176 ? -7.725 1.037 13.105 1.00 74.50 176 ASP A O 1
ATOM 1404 N N . VAL A 1 177 ? -8.271 1.287 10.933 1.00 75.00 177 VAL A N 1
ATOM 1405 C CA . VAL A 1 177 ? -6.944 1.015 10.370 1.00 75.00 177 VAL A CA 1
ATOM 1406 C C . VAL A 1 177 ? -6.551 2.105 9.373 1.00 75.00 177 VAL A C 1
ATOM 1408 O O . VAL A 1 177 ? -7.323 2.448 8.480 1.00 75.00 177 VAL A O 1
ATOM 1411 N N . VAL A 1 178 ? -5.322 2.607 9.483 1.00 77.38 178 VAL A N 1
ATOM 1412 C CA . VAL A 1 178 ? -4.671 3.444 8.468 1.00 77.38 178 VAL A CA 1
ATOM 1413 C C . VAL A 1 178 ? -3.487 2.670 7.890 1.00 77.38 178 VAL A C 1
ATOM 1415 O O . VAL A 1 178 ? -2.657 2.144 8.628 1.00 77.38 178 VAL A O 1
ATOM 1418 N N . LEU A 1 179 ? -3.407 2.603 6.568 1.00 73.06 179 LEU A N 1
ATOM 1419 C CA . LEU A 1 179 ? -2.362 1.958 5.790 1.00 73.06 179 LEU A CA 1
ATOM 1420 C C . LEU A 1 179 ? -1.514 3.021 5.101 1.00 73.06 179 LEU A C 1
ATOM 1422 O O . LEU A 1 179 ? -2.035 3.928 4.448 1.00 73.06 179 LEU A O 1
ATOM 1426 N N . MET A 1 180 ? -0.199 2.874 5.217 1.00 73.75 180 MET A N 1
ATOM 1427 C CA . MET A 1 180 ? 0.769 3.613 4.417 1.00 73.75 180 MET A CA 1
ATOM 1428 C C . MET A 1 180 ? 1.661 2.625 3.682 1.00 73.75 180 MET A C 1
ATOM 1430 O O . MET A 1 180 ? 2.573 2.029 4.260 1.00 73.75 180 MET A O 1
ATOM 1434 N N . THR A 1 181 ? 1.375 2.445 2.399 1.00 69.19 181 THR A N 1
ATOM 1435 C CA . THR A 1 181 ? 2.163 1.598 1.504 1.00 69.19 181 THR A CA 1
ATOM 1436 C C . THR A 1 181 ? 3.237 2.444 0.833 1.00 69.19 181 THR A C 1
ATOM 1438 O O . THR A 1 181 ? 2.916 3.503 0.302 1.00 69.19 181 THR A O 1
ATOM 1441 N N . GLU A 1 182 ? 4.489 1.985 0.828 1.00 69.50 182 GLU A N 1
ATOM 1442 C CA . GLU A 1 182 ? 5.622 2.691 0.205 1.00 69.50 182 GLU A CA 1
ATOM 1443 C C . GLU A 1 182 ? 5.993 4.018 0.876 1.00 69.50 182 GLU A C 1
ATOM 1445 O O . GLU A 1 182 ? 6.333 5.000 0.213 1.00 69.50 182 GLU A O 1
ATOM 1450 N N . LEU A 1 183 ? 5.970 4.052 2.213 1.00 75.56 183 LEU A N 1
ATOM 1451 C CA . LEU A 1 183 ? 6.360 5.247 2.959 1.00 75.56 183 LEU A CA 1
ATOM 1452 C C . LEU A 1 183 ? 7.835 5.606 2.702 1.00 75.56 183 LEU A C 1
ATOM 1454 O O . LEU A 1 183 ? 8.747 4.812 2.947 1.00 75.56 183 LEU A O 1
ATOM 1458 N N . THR A 1 184 ? 8.072 6.845 2.271 1.00 79.12 184 THR A N 1
ATOM 1459 C CA . THR A 1 184 ? 9.411 7.420 2.085 1.00 79.12 184 THR A CA 1
ATOM 1460 C C . THR A 1 184 ? 9.569 8.707 2.896 1.00 79.12 184 THR A C 1
ATOM 1462 O O . THR A 1 184 ? 8.606 9.264 3.426 1.00 79.12 184 THR A O 1
ATOM 1465 N N . LYS A 1 185 ? 10.793 9.244 2.945 1.00 80.69 185 LYS A N 1
ATOM 1466 C CA . LYS A 1 185 ? 11.077 10.558 3.551 1.00 80.69 185 LYS A CA 1
ATOM 1467 C C . LYS A 1 185 ? 10.399 11.743 2.857 1.00 80.69 185 LYS A C 1
ATOM 1469 O O . LYS A 1 185 ? 10.481 12.860 3.356 1.00 80.69 185 LYS A O 1
ATOM 1474 N N . GLU A 1 186 ? 9.741 11.542 1.717 1.00 76.81 186 GLU A N 1
ATOM 1475 C CA . GLU A 1 186 ? 8.960 12.604 1.068 1.00 76.81 186 GLU A CA 1
ATOM 1476 C C . GLU A 1 186 ? 7.698 12.964 1.853 1.00 76.81 186 GLU A C 1
ATOM 1478 O O . GLU A 1 186 ? 7.177 14.066 1.690 1.00 76.81 186 GLU A O 1
ATOM 1483 N N . ALA A 1 187 ? 7.268 12.095 2.771 1.00 69.62 187 ALA A N 1
ATOM 1484 C CA . ALA A 1 187 ? 6.173 12.377 3.690 1.00 69.62 187 ALA A CA 1
ATOM 1485 C C . ALA A 1 187 ? 6.507 13.470 4.735 1.00 69.62 187 ALA A C 1
ATOM 1487 O O . ALA A 1 187 ? 5.614 13.929 5.449 1.00 69.62 187 ALA A O 1
ATOM 1488 N N . GLY A 1 188 ? 7.767 13.924 4.800 1.00 78.12 188 GLY A N 1
ATOM 1489 C CA . GLY A 1 188 ? 8.240 14.945 5.735 1.00 78.12 188 GLY A CA 1
ATOM 1490 C C . GLY A 1 188 ? 8.647 14.368 7.093 1.00 78.12 188 GLY A C 1
ATOM 1491 O O . GLY A 1 188 ? 9.059 13.212 7.187 1.00 78.12 188 GLY A O 1
ATOM 1492 N N . GLU A 1 189 ? 8.553 15.187 8.144 1.00 86.31 189 GLU A N 1
ATOM 1493 C CA . GLU A 1 189 ? 8.860 14.769 9.518 1.00 86.31 189 GLU A CA 1
ATOM 1494 C C . GLU A 1 189 ? 7.865 13.699 9.995 1.00 86.31 189 GLU A C 1
ATOM 1496 O O . GLU A 1 189 ? 6.667 13.956 10.153 1.00 86.31 189 GLU A O 1
ATOM 1501 N N . LEU A 1 190 ? 8.368 12.478 10.213 1.00 85.75 190 LEU A N 1
ATOM 1502 C CA . LEU A 1 190 ? 7.540 11.303 10.502 1.00 85.75 190 LEU A CA 1
ATOM 1503 C C . LEU A 1 190 ? 6.798 11.391 11.837 1.00 85.75 190 LEU A C 1
ATOM 1505 O O . LEU A 1 190 ? 5.669 10.919 11.923 1.00 85.75 190 LEU A O 1
ATOM 1509 N N . SER A 1 191 ? 7.399 11.988 12.872 1.00 89.00 191 SER A N 1
ATOM 1510 C CA . SER A 1 191 ? 6.725 12.154 14.167 1.00 89.00 191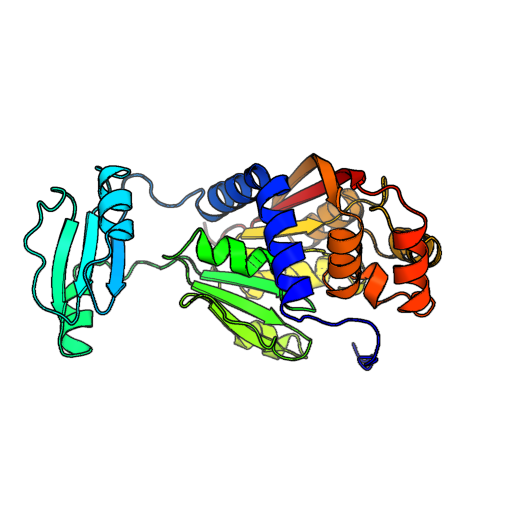 SER A CA 1
ATOM 1511 C C . SER A 1 191 ? 5.479 13.015 14.020 1.00 89.00 191 SER A C 1
ATOM 1513 O O . SER A 1 191 ? 4.409 12.646 14.495 1.00 89.00 191 SER A O 1
ATOM 1515 N N . ASP A 1 192 ? 5.600 14.122 13.291 1.00 85.56 192 ASP A N 1
ATOM 1516 C CA . ASP A 1 192 ? 4.497 15.049 13.082 1.00 85.56 192 ASP A CA 1
ATOM 1517 C C . ASP A 1 192 ? 3.421 14.394 12.218 1.00 85.56 192 ASP A C 1
ATOM 1519 O O . ASP A 1 192 ? 2.231 14.560 12.476 1.00 85.56 192 ASP A O 1
ATOM 1523 N N . LEU A 1 193 ? 3.831 13.624 11.203 1.00 82.25 193 LEU A N 1
ATOM 1524 C CA . LEU A 1 193 ? 2.918 12.814 10.403 1.00 82.25 193 LEU A CA 1
ATOM 1525 C C . LEU A 1 193 ? 2.132 11.842 11.282 1.00 82.25 193 LEU A C 1
ATOM 1527 O O . LEU A 1 193 ? 0.910 11.835 11.213 1.00 82.25 193 LEU A O 1
ATOM 1531 N N . PHE A 1 194 ? 2.797 11.058 12.128 1.00 87.06 194 PHE A N 1
ATOM 1532 C CA . PHE A 1 194 ? 2.121 10.086 12.986 1.00 87.06 194 PHE A CA 1
ATOM 1533 C C . PHE A 1 194 ? 1.178 10.766 13.980 1.00 87.06 194 PHE A C 1
ATOM 1535 O O . PHE A 1 194 ? 0.041 10.324 14.105 1.00 87.06 194 PHE A O 1
ATOM 1542 N N . VAL A 1 195 ? 1.574 11.891 14.589 1.00 86.50 195 VAL A N 1
ATOM 1543 C CA . VAL A 1 195 ? 0.684 12.705 15.439 1.00 86.50 195 VAL A CA 1
ATOM 1544 C C . VAL A 1 195 ? -0.563 13.153 14.672 1.00 86.50 195 VAL A C 1
ATOM 1546 O O . VAL A 1 195 ? -1.670 13.047 15.195 1.00 86.50 195 VAL A O 1
ATOM 1549 N N . ARG A 1 196 ? -0.423 13.598 13.416 1.00 81.25 196 ARG A N 1
ATOM 1550 C CA . ARG A 1 196 ? -1.580 13.950 12.577 1.00 81.25 196 ARG A CA 1
ATOM 1551 C C . ARG A 1 196 ? -2.458 12.737 12.275 1.00 81.25 196 ARG A C 1
ATOM 1553 O O . ARG A 1 196 ? -3.674 12.834 12.404 1.00 81.25 196 ARG A O 1
ATOM 1560 N N . LEU A 1 197 ? -1.866 11.593 11.926 1.00 80.50 197 LEU A N 1
ATOM 1561 C CA . LEU A 1 197 ? -2.609 10.364 11.629 1.00 80.50 197 LEU A CA 1
ATOM 1562 C C . LEU A 1 197 ? -3.344 9.810 12.854 1.00 80.50 197 LEU A C 1
ATOM 1564 O O . LEU A 1 197 ? -4.402 9.210 12.685 1.00 80.50 197 LEU A O 1
ATOM 1568 N N . ARG A 1 198 ? -2.868 10.066 14.083 1.00 83.19 198 ARG A N 1
ATOM 1569 C CA . ARG A 1 198 ? -3.616 9.715 15.304 1.00 83.19 198 ARG A CA 1
ATOM 1570 C C . ARG A 1 198 ? -5.013 10.334 15.321 1.00 83.19 198 ARG A C 1
ATOM 1572 O O . ARG A 1 198 ? -5.959 9.701 15.782 1.00 83.19 198 ARG A O 1
ATOM 1579 N N . ASN A 1 199 ? -5.166 11.531 14.755 1.00 80.62 199 ASN A N 1
ATOM 1580 C CA . ASN A 1 199 ? -6.453 12.217 14.675 1.00 80.62 199 ASN A CA 1
ATOM 1581 C C . ASN A 1 199 ? -7.424 11.578 13.671 1.00 80.62 199 ASN A C 1
ATOM 1583 O O . ASN A 1 199 ? -8.584 11.981 13.637 1.00 80.62 199 ASN A O 1
ATOM 1587 N N . LEU A 1 200 ? -7.003 10.583 12.885 1.00 74.50 200 LEU A N 1
ATOM 1588 C CA . LEU A 1 200 ? -7.886 9.798 12.016 1.00 74.50 200 LEU A CA 1
ATOM 1589 C C . LEU A 1 200 ? -8.514 8.606 12.742 1.00 74.50 200 LEU A C 1
ATOM 1591 O O . LEU A 1 200 ? -9.401 7.969 12.186 1.00 74.50 200 LEU A O 1
ATOM 1595 N N . PHE A 1 201 ? -8.113 8.315 13.980 1.00 73.56 201 PHE A N 1
ATOM 1596 C CA . PHE A 1 201 ? -8.701 7.239 14.774 1.00 73.56 201 PHE A CA 1
ATOM 1597 C C . PHE A 1 201 ? -9.809 7.755 15.705 1.00 73.56 201 PHE A C 1
ATOM 1599 O O . PHE A 1 201 ? -9.853 8.937 16.076 1.00 73.56 201 PHE A O 1
ATOM 1606 N N . ASP A 1 202 ? -10.725 6.855 16.056 1.00 67.94 202 ASP A N 1
ATOM 1607 C CA . ASP A 1 202 ? -11.773 7.043 17.065 1.00 67.94 202 ASP A CA 1
ATOM 1608 C C . ASP A 1 202 ? -11.464 6.140 18.273 1.00 67.94 202 ASP A C 1
ATOM 1610 O O . ASP A 1 202 ? -12.040 5.065 18.432 1.00 67.94 202 ASP A O 1
ATOM 1614 N N . GLY A 1 203 ? -10.458 6.538 19.062 1.00 72.25 203 GLY A N 1
ATOM 1615 C CA . GLY A 1 203 ? -9.903 5.745 20.166 1.00 72.25 203 GLY A CA 1
ATOM 1616 C C . GLY A 1 203 ? -8.690 4.905 19.751 1.00 72.25 203 GLY A C 1
ATOM 1617 O O . GLY A 1 203 ? -7.732 5.422 19.165 1.00 72.25 203 GLY A O 1
ATOM 1618 N N . SER A 1 204 ? -8.715 3.611 20.078 1.00 74.88 204 SER A N 1
ATOM 1619 C CA . SER A 1 204 ? -7.678 2.652 19.689 1.00 74.88 204 SER A CA 1
ATOM 1620 C C . SER A 1 204 ? -7.710 2.397 18.181 1.00 74.88 204 SER A C 1
ATOM 1622 O O . SER A 1 204 ? -8.694 1.880 17.653 1.00 74.88 204 SER A O 1
ATOM 1624 N N . GLY A 1 205 ? -6.622 2.723 17.493 1.00 73.56 205 GLY A N 1
ATOM 1625 C CA . GLY A 1 205 ? -6.478 2.566 16.054 1.00 73.56 205 GLY A CA 1
ATOM 1626 C C . GLY A 1 205 ? -5.120 1.996 15.681 1.00 73.56 205 GLY A C 1
ATOM 1627 O O . GLY A 1 205 ? -4.158 2.047 16.455 1.00 73.56 205 GLY A O 1
ATOM 1628 N N . LYS A 1 206 ? -5.052 1.412 14.485 1.00 80.12 206 LYS A N 1
ATOM 1629 C CA . LYS A 1 206 ? -3.854 0.733 13.986 1.00 80.12 206 LYS A CA 1
ATOM 1630 C C . LYS A 1 206 ? -3.316 1.465 12.768 1.00 80.12 206 LYS A C 1
ATOM 1632 O O . LYS A 1 206 ? -3.998 1.579 11.756 1.00 80.12 206 LYS A O 1
ATOM 1637 N N . LEU A 1 207 ? -2.075 1.919 12.847 1.00 81.75 207 LEU A N 1
ATOM 1638 C CA . LEU A 1 207 ? -1.316 2.407 11.705 1.00 81.75 207 LEU A CA 1
ATOM 1639 C C . LEU A 1 207 ? -0.381 1.291 11.237 1.00 81.75 207 LEU A C 1
ATOM 1641 O O . LEU A 1 207 ? 0.547 0.904 11.945 1.00 81.75 207 LEU A O 1
ATOM 1645 N N . ILE A 1 208 ? -0.637 0.765 10.046 1.00 78.06 208 ILE A N 1
ATOM 1646 C CA . ILE A 1 208 ? 0.191 -0.252 9.406 1.00 78.06 208 ILE A CA 1
ATOM 1647 C C . ILE A 1 208 ? 1.016 0.423 8.312 1.00 78.06 208 ILE A C 1
ATOM 1649 O O . ILE A 1 208 ? 0.482 1.072 7.413 1.00 78.06 208 ILE A O 1
ATOM 1653 N N . ILE A 1 209 ? 2.333 0.261 8.389 1.00 79.75 209 ILE A N 1
ATOM 1654 C CA . ILE A 1 209 ? 3.287 0.865 7.462 1.00 79.75 209 ILE A CA 1
ATOM 1655 C C . ILE A 1 209 ? 4.055 -0.247 6.761 1.00 79.75 209 ILE A C 1
ATOM 1657 O O . ILE A 1 209 ? 4.638 -1.117 7.414 1.00 79.75 209 ILE A O 1
ATOM 1661 N N . LEU A 1 210 ? 4.101 -0.169 5.434 1.00 75.25 210 LEU A N 1
ATOM 1662 C CA . LEU A 1 210 ? 5.001 -0.955 4.601 1.00 75.25 210 LEU A CA 1
ATOM 1663 C C . LEU A 1 210 ? 6.051 -0.018 4.013 1.00 75.25 210 LEU A C 1
ATOM 1665 O O . LEU A 1 210 ? 5.717 0.962 3.342 1.00 75.25 210 LEU A O 1
ATOM 1669 N N . ALA A 1 211 ? 7.323 -0.309 4.269 1.00 80.06 211 ALA A N 1
ATOM 1670 C CA . ALA A 1 211 ? 8.424 0.483 3.737 1.00 80.06 211 ALA A CA 1
ATOM 1671 C C . ALA A 1 211 ? 9.583 -0.409 3.302 1.00 80.06 211 ALA A C 1
ATOM 1673 O O . ALA A 1 211 ? 10.000 -1.321 4.019 1.00 80.06 211 ALA A O 1
ATOM 1674 N N . ARG A 1 212 ? 10.151 -0.115 2.133 1.00 82.62 212 ARG A N 1
ATOM 1675 C CA . ARG A 1 212 ? 11.333 -0.821 1.640 1.00 82.62 212 ARG A CA 1
ATOM 1676 C C . ARG A 1 212 ? 12.611 -0.244 2.265 1.00 82.62 212 ARG A C 1
ATOM 1678 O O . ARG A 1 212 ? 12.765 0.979 2.344 1.00 82.62 212 ARG A O 1
ATOM 1685 N N . PRO A 1 213 ? 13.543 -1.098 2.721 1.00 79.50 213 PRO A N 1
ATOM 1686 C CA . PRO A 1 213 ? 14.755 -0.653 3.386 1.00 79.50 213 PRO A CA 1
ATOM 1687 C C . PRO A 1 213 ? 15.759 -0.066 2.389 1.00 79.50 213 PRO A C 1
ATOM 1689 O O . PRO A 1 213 ? 15.712 -0.303 1.183 1.00 79.50 213 PRO A O 1
ATOM 1692 N N . LYS A 1 214 ? 16.761 0.650 2.911 1.00 81.69 214 LYS A N 1
ATOM 1693 C CA . LYS A 1 214 ? 17.857 1.204 2.095 1.00 81.69 214 LYS A CA 1
ATOM 1694 C C . LYS A 1 214 ? 18.591 0.131 1.283 1.00 81.69 214 LYS A C 1
ATOM 1696 O O . LYS A 1 214 ? 19.009 0.424 0.167 1.00 81.69 214 LYS A O 1
ATOM 1701 N N . ASN A 1 215 ? 18.741 -1.078 1.832 1.00 79.31 215 ASN A N 1
ATOM 1702 C CA . ASN A 1 215 ? 19.414 -2.202 1.184 1.00 79.31 215 ASN A CA 1
ATOM 1703 C C . ASN A 1 215 ? 18.721 -3.547 1.498 1.00 79.31 215 ASN A C 1
ATOM 1705 O O . ASN A 1 215 ? 18.287 -3.734 2.639 1.00 79.31 215 ASN A O 1
ATOM 1709 N N . PRO A 1 216 ? 18.710 -4.502 0.547 1.00 74.44 216 PRO A N 1
ATOM 1710 C CA . PRO A 1 216 ? 19.048 -4.316 -0.863 1.00 74.44 216 PRO A CA 1
ATOM 1711 C C . PRO A 1 216 ? 17.961 -3.478 -1.566 1.00 74.44 216 PRO A C 1
ATOM 1713 O O . PRO A 1 216 ? 16.792 -3.563 -1.192 1.00 74.44 216 PRO A O 1
ATOM 1716 N N . PRO A 1 217 ? 18.322 -2.628 -2.543 1.00 80.50 217 PRO A N 1
ATOM 1717 C CA . PRO A 1 217 ? 17.326 -1.938 -3.351 1.00 80.50 217 PRO A CA 1
ATOM 1718 C C . PRO A 1 217 ? 16.636 -2.922 -4.302 1.00 80.50 217 PRO A C 1
ATOM 1720 O O . PRO A 1 217 ? 17.211 -3.945 -4.679 1.00 80.50 217 PRO A O 1
ATOM 1723 N N . LEU A 1 218 ? 15.437 -2.560 -4.759 1.00 86.38 218 LEU A N 1
ATOM 1724 C CA . LEU A 1 218 ? 14.807 -3.222 -5.901 1.00 86.38 218 LEU A CA 1
ATOM 1725 C C . LEU A 1 218 ? 15.706 -3.141 -7.156 1.00 86.38 218 LEU A C 1
ATOM 1727 O O . LEU A 1 218 ? 16.553 -2.240 -7.252 1.00 86.38 218 LEU A O 1
ATOM 1731 N N . PRO A 1 219 ? 15.501 -4.010 -8.164 1.00 92.25 219 PRO A N 1
ATOM 1732 C CA . PRO A 1 219 ? 16.128 -3.864 -9.474 1.00 92.25 219 PRO A CA 1
ATOM 1733 C C . PRO A 1 219 ? 15.635 -2.591 -10.176 1.00 92.25 219 PRO A C 1
ATOM 1735 O O . PRO A 1 219 ? 14.648 -2.596 -10.909 1.00 92.25 219 PRO A O 1
ATOM 1738 N N . LEU A 1 220 ? 16.349 -1.489 -9.963 1.00 92.12 220 LEU A N 1
ATOM 1739 C CA . LEU A 1 220 ? 16.025 -0.174 -10.512 1.00 92.12 220 LEU A CA 1
ATOM 1740 C C . LEU A 1 220 ? 17.141 0.334 -11.434 1.00 92.12 220 LEU A C 1
ATOM 1742 O O . LEU A 1 220 ? 18.305 -0.049 -11.257 1.00 92.12 220 LEU A O 1
ATOM 1746 N N . PRO A 1 221 ? 16.829 1.245 -12.376 1.00 93.50 221 PRO A N 1
ATOM 1747 C CA . PRO A 1 221 ? 17.849 1.995 -13.098 1.00 93.50 221 PRO A CA 1
ATOM 1748 C C . PRO A 1 221 ? 18.841 2.667 -12.141 1.00 93.50 221 PRO A C 1
ATOM 1750 O O . PRO A 1 221 ? 18.454 3.180 -11.091 1.00 93.50 221 PRO A O 1
ATOM 1753 N N . GLU A 1 222 ? 20.120 2.726 -12.511 1.00 92.19 222 GLU A N 1
ATOM 1754 C CA . GLU A 1 222 ? 21.178 3.254 -11.634 1.00 92.19 222 GLU A CA 1
ATOM 1755 C C . GLU A 1 222 ? 20.896 4.693 -11.168 1.00 92.19 222 GLU A C 1
ATOM 1757 O O . GLU A 1 222 ? 21.087 5.036 -10.001 1.00 92.19 222 GLU A O 1
ATOM 1762 N N . VAL A 1 223 ? 20.313 5.511 -12.051 1.00 90.69 223 VAL A N 1
ATOM 1763 C CA . VAL A 1 223 ? 19.888 6.891 -11.762 1.00 90.69 223 VAL A CA 1
ATOM 1764 C C . VAL A 1 223 ? 18.824 7.001 -10.659 1.00 90.69 223 VAL A C 1
ATOM 1766 O O . VAL A 1 223 ? 18.608 8.087 -10.118 1.00 90.69 223 VAL A O 1
ATOM 1769 N N . CYS A 1 224 ? 18.136 5.908 -10.324 1.00 90.56 224 CYS A N 1
ATOM 1770 C CA . CYS A 1 224 ? 17.177 5.832 -9.223 1.00 90.56 224 CYS A CA 1
ATOM 1771 C C . CYS A 1 224 ? 17.855 5.469 -7.894 1.00 90.56 224 CYS A C 1
ATOM 1773 O O . CYS A 1 224 ? 17.388 5.901 -6.843 1.00 90.56 224 CYS A O 1
ATOM 1775 N N . LEU A 1 225 ? 18.974 4.739 -7.908 1.00 90.06 225 LEU A N 1
ATOM 1776 C CA . LEU A 1 225 ? 19.601 4.201 -6.693 1.00 90.06 225 LEU A CA 1
ATOM 1777 C C . LEU A 1 225 ? 20.138 5.293 -5.757 1.00 90.06 225 LEU A C 1
ATOM 1779 O O . LEU A 1 225 ? 20.084 5.153 -4.534 1.00 90.06 225 LEU A O 1
ATOM 1783 N N . THR A 1 226 ? 20.618 6.413 -6.303 1.00 87.12 226 THR A N 1
ATOM 1784 C CA . THR A 1 226 ? 21.045 7.560 -5.484 1.00 87.12 226 THR A CA 1
ATOM 1785 C C . THR A 1 226 ? 19.871 8.166 -4.718 1.00 87.12 226 THR A C 1
ATOM 1787 O O . THR A 1 226 ? 19.989 8.453 -3.526 1.00 87.12 226 THR A O 1
ATOM 1790 N N . LEU A 1 227 ? 18.726 8.339 -5.387 1.00 85.94 227 LEU A N 1
ATOM 1791 C CA . LEU A 1 227 ? 17.526 8.890 -4.764 1.00 85.94 227 LEU A CA 1
ATOM 1792 C C . LEU A 1 227 ? 16.907 7.893 -3.774 1.00 85.94 227 LEU A C 1
ATOM 1794 O O . LEU A 1 227 ? 16.501 8.301 -2.690 1.00 85.94 227 LEU A O 1
ATOM 1798 N N . TRP A 1 228 ? 16.937 6.596 -4.093 1.00 86.31 228 TRP A N 1
ATOM 1799 C CA . TRP A 1 228 ? 16.523 5.514 -3.196 1.00 86.31 228 TRP A CA 1
ATOM 1800 C C . TRP A 1 228 ? 17.198 5.615 -1.832 1.00 86.31 228 TRP A C 1
ATOM 1802 O O . TRP A 1 228 ? 16.530 5.704 -0.808 1.00 86.31 228 TRP A O 1
ATOM 1812 N N . ARG A 1 229 ? 18.535 5.688 -1.807 1.00 86.38 229 ARG A N 1
ATOM 1813 C CA . ARG A 1 229 ? 19.304 5.776 -0.554 1.00 86.38 229 ARG A CA 1
ATOM 1814 C C . ARG A 1 229 ? 18.953 7.011 0.274 1.00 86.38 229 ARG A C 1
ATOM 1816 O O . ARG A 1 229 ? 19.046 6.966 1.499 1.00 86.38 229 ARG A O 1
ATOM 1823 N N . LYS A 1 230 ? 18.571 8.106 -0.391 1.00 87.38 230 LYS A N 1
ATOM 1824 C CA . LYS A 1 230 ? 18.165 9.350 0.264 1.00 87.38 230 LYS A CA 1
ATOM 1825 C C . LYS A 1 230 ? 16.763 9.251 0.862 1.00 87.38 230 LYS A C 1
ATOM 1827 O O . LYS A 1 230 ? 16.558 9.791 1.942 1.00 87.38 230 LYS A O 1
ATOM 1832 N N . LEU A 1 231 ? 15.826 8.612 0.164 1.00 84.06 231 LEU A N 1
ATOM 1833 C CA . LEU A 1 231 ? 14.402 8.629 0.506 1.00 84.06 231 LEU A CA 1
ATOM 1834 C C . LEU A 1 231 ? 13.920 7.407 1.293 1.00 84.06 231 LEU A C 1
ATOM 1836 O O . LEU A 1 231 ? 12.926 7.520 2.005 1.00 84.06 231 LEU A O 1
ATOM 1840 N N . ALA A 1 232 ? 14.603 6.267 1.196 1.00 86.00 232 ALA A N 1
ATOM 1841 C CA . ALA A 1 232 ? 14.255 5.076 1.960 1.00 86.00 232 ALA A CA 1
ATOM 1842 C C . ALA A 1 232 ? 14.471 5.305 3.464 1.00 86.00 232 ALA A C 1
ATOM 1844 O O . ALA A 1 232 ? 15.466 5.904 3.895 1.00 86.00 232 ALA A O 1
ATOM 1845 N N . LEU A 1 233 ? 13.533 4.800 4.258 1.00 85.38 233 LEU A N 1
ATOM 1846 C CA . LEU A 1 233 ? 13.544 4.889 5.713 1.00 85.38 233 LEU A CA 1
ATOM 1847 C C . LEU A 1 233 ? 14.306 3.713 6.326 1.00 85.38 233 LEU A C 1
ATOM 1849 O O . LEU A 1 233 ? 14.296 2.597 5.801 1.00 85.38 233 LEU A O 1
ATOM 1853 N N . SER A 1 234 ? 14.992 3.953 7.441 1.00 89.56 234 SER A N 1
ATOM 1854 C CA . SER A 1 234 ? 15.427 2.880 8.331 1.00 89.56 234 SER A CA 1
ATOM 1855 C C . SER A 1 234 ? 14.318 2.511 9.319 1.00 89.56 234 SER A C 1
ATOM 1857 O O . SER A 1 234 ? 13.407 3.292 9.597 1.00 89.56 234 SER A O 1
ATOM 1859 N N . ARG A 1 235 ? 14.429 1.310 9.894 1.00 87.38 235 ARG A N 1
ATOM 1860 C CA . ARG A 1 235 ? 13.578 0.868 11.004 1.00 87.38 235 ARG A CA 1
ATOM 1861 C C . ARG A 1 235 ? 13.656 1.824 12.198 1.00 87.38 235 ARG A C 1
ATOM 1863 O O . ARG A 1 235 ? 12.623 2.113 12.792 1.00 87.38 235 ARG A O 1
ATOM 1870 N N . ASP A 1 236 ? 14.852 2.314 12.520 1.00 91.62 236 ASP A N 1
ATOM 1871 C CA . ASP A 1 236 ? 15.067 3.219 13.655 1.00 91.62 236 ASP A CA 1
ATOM 1872 C C . ASP A 1 236 ? 14.384 4.570 13.425 1.00 91.62 236 ASP A C 1
ATOM 1874 O O . ASP A 1 236 ? 13.726 5.075 14.325 1.00 91.62 236 ASP A O 1
ATOM 1878 N N . GLU A 1 237 ? 14.427 5.098 12.195 1.00 92.81 237 GLU A N 1
ATOM 1879 C CA . GLU A 1 237 ? 13.735 6.342 11.829 1.00 92.81 237 GLU A CA 1
ATOM 1880 C C . GLU A 1 237 ? 12.215 6.235 12.069 1.00 92.81 237 GLU A C 1
ATOM 1882 O O . GLU A 1 237 ? 11.607 7.169 12.591 1.00 92.81 237 GLU A O 1
ATOM 1887 N N . ILE A 1 238 ? 11.606 5.085 11.753 1.00 89.38 238 ILE A N 1
ATOM 1888 C CA . ILE A 1 238 ? 10.173 4.831 11.985 1.00 89.38 238 ILE A CA 1
ATOM 1889 C C . ILE A 1 238 ? 9.888 4.592 13.475 1.00 89.38 238 ILE A C 1
ATOM 1891 O O . ILE A 1 238 ? 8.950 5.168 14.020 1.00 89.38 238 ILE A O 1
ATOM 1895 N N . SER A 1 239 ? 10.696 3.768 14.147 1.00 92.12 239 SER A N 1
ATOM 1896 C CA . SER A 1 239 ? 10.544 3.458 15.576 1.00 92.12 239 SER A CA 1
ATOM 1897 C C . SER A 1 239 ? 10.669 4.711 16.449 1.00 92.12 239 SER A C 1
ATOM 1899 O O . SER A 1 239 ? 9.871 4.919 17.361 1.00 92.12 239 SER A O 1
ATOM 1901 N N . ASP A 1 240 ? 11.656 5.565 16.186 1.00 94.81 240 ASP A N 1
ATOM 1902 C CA . ASP A 1 240 ? 11.871 6.787 16.961 1.00 94.81 240 ASP A CA 1
ATOM 1903 C C . ASP A 1 240 ? 10.767 7.815 16.712 1.00 94.81 240 ASP A C 1
ATOM 1905 O O . ASP A 1 240 ? 10.335 8.498 17.642 1.00 94.81 240 ASP A O 1
ATOM 1909 N N . ALA A 1 241 ? 10.257 7.893 15.480 1.00 93.38 241 ALA A N 1
ATOM 1910 C CA . ALA A 1 241 ? 9.087 8.702 15.166 1.00 93.38 241 ALA A CA 1
ATOM 1911 C C . ALA A 1 241 ? 7.824 8.195 15.881 1.00 93.38 241 ALA A C 1
ATOM 1913 O O . ALA A 1 241 ? 7.086 9.008 16.432 1.00 93.38 241 ALA A O 1
ATOM 1914 N N . ALA A 1 242 ? 7.607 6.875 15.935 1.00 91.38 242 ALA A N 1
ATOM 1915 C CA . ALA A 1 242 ? 6.487 6.263 16.654 1.00 91.38 242 ALA A CA 1
ATOM 1916 C C . ALA A 1 242 ? 6.517 6.607 18.149 1.00 91.38 242 ALA A C 1
ATOM 1918 O O . ALA A 1 242 ? 5.513 7.051 18.700 1.00 91.38 242 ALA A O 1
ATOM 1919 N N . LYS A 1 243 ? 7.694 6.494 18.783 1.00 92.25 243 LYS A N 1
ATOM 1920 C CA . LYS A 1 243 ? 7.893 6.869 20.193 1.00 92.25 243 LYS A CA 1
ATOM 1921 C C . LYS A 1 243 ? 7.601 8.347 20.440 1.00 92.25 243 LYS A C 1
ATOM 1923 O O . LYS A 1 243 ? 6.915 8.679 21.397 1.00 92.25 243 LYS A O 1
ATOM 1928 N N . LYS A 1 244 ? 8.097 9.241 19.576 1.00 93.88 244 LYS A N 1
ATOM 1929 C CA . LYS A 1 244 ? 7.823 10.688 19.674 1.00 93.88 244 LYS A CA 1
ATOM 1930 C C . LYS A 1 244 ? 6.346 11.021 19.475 1.00 93.88 244 LYS A C 1
ATOM 1932 O O . LYS A 1 244 ? 5.866 11.988 20.051 1.00 93.88 244 LYS A O 1
ATOM 1937 N N . ALA A 1 245 ? 5.651 10.233 18.661 1.00 89.44 245 ALA A N 1
ATOM 1938 C CA . ALA A 1 245 ? 4.220 10.355 18.433 1.00 89.44 245 ALA A CA 1
ATOM 1939 C C . ALA A 1 245 ? 3.373 9.628 19.486 1.00 89.44 245 ALA A C 1
ATOM 1941 O O . ALA A 1 245 ? 2.153 9.602 19.332 1.00 89.44 245 ALA A O 1
ATOM 1942 N N . ASP A 1 246 ? 3.990 9.059 20.530 1.00 90.25 246 ASP A N 1
ATOM 1943 C CA . ASP A 1 246 ? 3.310 8.341 21.610 1.00 90.25 246 ASP A CA 1
ATOM 1944 C C . ASP A 1 246 ? 2.393 7.223 21.063 1.00 90.25 246 ASP A C 1
ATOM 1946 O O . ASP A 1 246 ? 1.194 7.140 21.320 1.00 90.25 246 ASP A O 1
ATOM 1950 N N . MET A 1 247 ? 2.976 6.386 20.202 1.00 87.00 247 MET A N 1
ATOM 1951 C CA . MET A 1 247 ? 2.360 5.170 19.676 1.00 87.00 247 MET A CA 1
ATOM 1952 C C . MET A 1 247 ? 3.204 3.960 20.067 1.00 87.00 247 MET A C 1
ATOM 1954 O O . MET A 1 247 ? 4.439 4.001 20.009 1.00 87.00 247 MET A O 1
ATOM 1958 N N . SER A 1 248 ? 2.545 2.849 20.400 1.00 88.31 248 SER A N 1
ATOM 1959 C CA . SER A 1 248 ? 3.248 1.571 20.525 1.00 88.31 248 SER A CA 1
ATOM 1960 C C . SER A 1 248 ? 3.817 1.157 19.166 1.00 88.31 248 SER A C 1
ATOM 1962 O O . SER A 1 248 ? 3.304 1.562 18.124 1.00 88.31 248 SER A O 1
ATOM 1964 N N . PHE A 1 249 ? 4.892 0.366 19.159 1.00 86.69 249 PHE A N 1
ATOM 1965 C CA . PHE A 1 249 ? 5.597 -0.014 17.936 1.00 86.69 249 PHE A CA 1
ATOM 1966 C C . PHE A 1 249 ? 5.956 -1.499 17.943 1.00 86.69 249 PHE A C 1
ATOM 1968 O O . PHE A 1 249 ? 6.659 -1.979 18.833 1.00 86.69 249 PHE A O 1
ATOM 1975 N N . ALA A 1 250 ? 5.546 -2.206 16.895 1.00 81.06 250 ALA A N 1
ATOM 1976 C CA . ALA A 1 250 ? 6.033 -3.533 16.553 1.00 81.06 250 ALA A CA 1
ATOM 1977 C C . ALA A 1 250 ? 6.501 -3.530 15.097 1.00 81.06 250 ALA A C 1
ATOM 1979 O O . ALA A 1 250 ? 5.823 -3.003 14.220 1.00 81.06 250 ALA A O 1
ATOM 1980 N N . GLY A 1 251 ? 7.659 -4.127 14.824 1.00 73.38 251 GLY A N 1
ATOM 1981 C CA . GLY A 1 251 ? 8.215 -4.155 13.476 1.00 73.38 251 GLY A CA 1
ATOM 1982 C C . GLY A 1 251 ? 8.998 -5.425 13.195 1.00 73.38 251 GLY A C 1
ATOM 1983 O O . GLY A 1 251 ? 9.767 -5.895 14.041 1.00 73.38 251 GLY A O 1
ATOM 1984 N N . PHE A 1 252 ? 8.853 -5.946 11.987 1.00 75.50 252 PHE A N 1
ATOM 1985 C CA . PHE A 1 252 ? 9.652 -7.049 11.462 1.00 75.50 252 PHE A CA 1
ATOM 1986 C C . PHE A 1 252 ? 9.981 -6.792 9.995 1.00 75.50 252 PHE A C 1
ATOM 1988 O O . PHE A 1 252 ? 9.414 -5.912 9.349 1.00 75.50 252 PHE A O 1
ATOM 1995 N N . SER A 1 253 ? 10.955 -7.540 9.497 1.00 72.81 253 SER A N 1
ATOM 1996 C CA . SER A 1 253 ? 11.361 -7.483 8.102 1.00 72.81 253 SER A CA 1
ATOM 1997 C C . SER A 1 253 ? 11.055 -8.822 7.462 1.00 72.81 253 SER A C 1
ATOM 1999 O O . SER A 1 253 ? 11.380 -9.860 8.037 1.00 72.81 253 SER A O 1
ATOM 2001 N N . VAL A 1 254 ? 10.479 -8.789 6.270 1.00 73.75 254 VAL A N 1
ATOM 2002 C CA . VAL A 1 254 ? 10.301 -9.968 5.423 1.00 73.75 254 VAL A CA 1
ATOM 2003 C C . VAL A 1 254 ? 11.256 -9.890 4.241 1.00 73.75 254 VAL A C 1
ATOM 2005 O O . VAL A 1 254 ? 11.687 -8.807 3.836 1.00 73.75 254 VAL A O 1
ATOM 2008 N N . SER A 1 255 ? 11.654 -11.049 3.731 1.00 78.06 255 SER A N 1
ATOM 2009 C CA . SER A 1 255 ? 12.478 -11.186 2.531 1.00 78.06 255 SER A CA 1
ATOM 2010 C C . SER A 1 255 ? 11.784 -12.183 1.618 1.00 78.06 255 SER A C 1
ATOM 2012 O O . SER A 1 255 ? 11.603 -13.339 1.991 1.00 78.06 255 SER A O 1
ATOM 2014 N N . VAL A 1 256 ? 11.333 -11.701 0.466 1.00 77.88 256 VAL A N 1
ATOM 2015 C CA . VAL A 1 256 ? 10.496 -12.440 -0.473 1.00 77.88 256 VAL A CA 1
ATOM 2016 C C . VAL A 1 256 ? 11.328 -12.742 -1.719 1.00 77.88 256 VAL A C 1
ATOM 2018 O O . VAL A 1 256 ? 11.819 -11.809 -2.359 1.00 77.88 256 VAL A O 1
ATOM 2021 N N . PRO A 1 257 ? 11.524 -14.017 -2.092 1.00 84.06 257 PRO A N 1
ATOM 2022 C CA . PRO A 1 257 ? 12.137 -14.350 -3.367 1.00 84.06 257 PRO A CA 1
ATOM 2023 C C . PRO A 1 257 ? 11.160 -14.023 -4.500 1.00 84.06 257 PRO A C 1
ATOM 2025 O O . PRO A 1 257 ? 10.061 -14.570 -4.585 1.00 84.06 257 PRO A O 1
ATOM 2028 N N . VAL A 1 258 ? 11.580 -13.137 -5.395 1.00 88.19 258 VAL A N 1
ATOM 2029 C CA . VAL A 1 258 ? 10.772 -12.641 -6.506 1.00 88.19 258 VAL A CA 1
ATOM 2030 C C . VAL A 1 258 ? 11.393 -13.076 -7.824 1.00 88.19 258 VAL A C 1
ATOM 2032 O O . VAL A 1 258 ? 12.612 -13.069 -7.998 1.00 88.19 258 VAL A O 1
ATOM 2035 N N . THR A 1 259 ? 10.546 -13.463 -8.775 1.00 92.19 259 THR A N 1
ATOM 2036 C CA . THR A 1 259 ? 10.934 -13.684 -10.170 1.00 92.19 259 THR A CA 1
ATOM 2037 C C . THR A 1 259 ? 9.830 -13.162 -11.068 1.00 92.19 259 THR A C 1
ATOM 2039 O O . THR A 1 259 ? 8.722 -13.687 -11.066 1.00 92.19 259 THR A O 1
ATOM 2042 N N . VAL A 1 260 ? 10.150 -12.135 -11.849 1.00 93.75 260 VAL A N 1
ATOM 2043 C CA . VAL A 1 260 ? 9.184 -11.403 -12.671 1.00 93.75 260 VAL A CA 1
ATOM 2044 C C . VAL A 1 260 ? 9.667 -11.334 -14.124 1.00 93.75 260 VAL A C 1
ATOM 2046 O O . VAL A 1 260 ? 10.849 -11.057 -14.360 1.00 93.75 260 VAL A O 1
ATOM 2049 N N . PRO A 1 261 ? 8.804 -11.579 -15.126 1.00 95.69 261 PRO A N 1
ATOM 2050 C CA . PRO A 1 261 ? 9.155 -11.350 -16.524 1.00 95.69 261 PRO A CA 1
ATOM 2051 C C . PRO A 1 261 ? 9.573 -9.896 -16.757 1.00 95.69 261 PRO A C 1
ATOM 2053 O O . PRO A 1 261 ? 8.950 -8.972 -16.241 1.00 95.69 261 PRO A O 1
ATOM 2056 N N . LYS A 1 262 ? 10.610 -9.657 -17.563 1.00 94.69 262 LYS A N 1
ATOM 2057 C CA . LYS A 1 262 ? 11.178 -8.304 -17.717 1.00 94.69 262 LYS A CA 1
ATOM 2058 C C . LYS A 1 262 ? 10.198 -7.254 -18.255 1.00 94.69 262 LYS A C 1
ATOM 2060 O O . LYS A 1 262 ? 10.343 -6.084 -17.919 1.00 94.69 262 LYS A O 1
ATOM 2065 N N . PHE A 1 263 ? 9.218 -7.662 -19.065 1.00 92.56 263 PHE A N 1
ATOM 2066 C CA . PHE A 1 263 ? 8.180 -6.764 -19.583 1.00 92.56 263 PHE A CA 1
ATOM 2067 C C . PHE A 1 263 ? 7.109 -6.453 -18.531 1.00 92.56 263 PHE A C 1
ATOM 2069 O O . PHE A 1 263 ? 6.640 -5.321 -18.462 1.00 92.56 263 PHE A O 1
ATOM 2076 N N . ASP A 1 264 ? 6.794 -7.411 -17.654 1.00 91.94 264 ASP A N 1
ATOM 2077 C CA . ASP A 1 264 ? 5.937 -7.158 -16.490 1.00 91.94 264 ASP A CA 1
ATOM 2078 C C . ASP A 1 264 ? 6.654 -6.197 -15.528 1.00 91.94 264 ASP A C 1
ATOM 2080 O O . ASP A 1 264 ? 6.058 -5.240 -15.045 1.00 91.94 264 ASP A O 1
ATOM 2084 N N . TRP A 1 265 ? 7.964 -6.379 -15.313 1.00 94.06 265 TRP A N 1
ATOM 2085 C CA . TRP A 1 265 ? 8.764 -5.455 -14.501 1.00 94.06 265 TRP A CA 1
ATOM 2086 C C . TRP A 1 265 ? 8.841 -4.053 -15.106 1.00 94.06 265 TRP A C 1
ATOM 2088 O O . TRP A 1 265 ? 8.720 -3.062 -14.395 1.00 94.06 265 TRP A O 1
ATOM 2098 N N . GLU A 1 266 ? 9.010 -3.951 -16.423 1.00 93.81 266 GLU A N 1
ATOM 2099 C CA . GLU A 1 266 ? 8.955 -2.680 -17.142 1.00 93.81 266 GLU A CA 1
ATOM 2100 C C . GLU A 1 266 ? 7.616 -1.960 -16.922 1.00 93.81 266 GLU A C 1
ATOM 2102 O O . GLU A 1 266 ? 7.613 -0.784 -16.556 1.00 93.81 266 GLU A O 1
ATOM 2107 N N . ALA A 1 267 ? 6.489 -2.667 -17.052 1.00 87.00 267 ALA A N 1
ATOM 2108 C CA . ALA A 1 267 ? 5.163 -2.120 -16.766 1.00 87.00 267 ALA A CA 1
ATOM 2109 C C . ALA A 1 267 ? 5.023 -1.677 -15.294 1.00 87.00 267 ALA A C 1
ATOM 2111 O O . ALA A 1 267 ? 4.531 -0.584 -15.013 1.00 87.00 267 ALA A O 1
ATOM 2112 N N . ILE A 1 268 ? 5.542 -2.462 -14.346 1.00 84.56 268 ILE A N 1
ATOM 2113 C CA . ILE A 1 268 ? 5.572 -2.095 -12.922 1.00 84.56 268 ILE A CA 1
ATOM 2114 C C . ILE A 1 268 ? 6.377 -0.807 -12.696 1.00 84.56 268 ILE A C 1
ATOM 2116 O O . ILE A 1 268 ? 5.930 0.067 -11.955 1.00 84.56 268 ILE A O 1
ATOM 2120 N N . LEU A 1 269 ? 7.527 -0.628 -13.353 1.00 88.00 269 LEU A N 1
ATOM 2121 C CA . LEU A 1 269 ? 8.311 0.610 -13.248 1.00 88.00 269 LEU A CA 1
ATOM 2122 C C . LEU A 1 269 ? 7.566 1.820 -13.838 1.00 88.00 269 LEU A C 1
ATOM 2124 O O . LEU A 1 269 ? 7.702 2.929 -13.317 1.00 88.00 269 LEU A O 1
ATOM 2128 N N . PHE A 1 270 ? 6.754 1.615 -14.879 1.00 82.56 270 PHE A N 1
ATOM 2129 C CA . PHE A 1 270 ? 5.910 2.658 -15.468 1.00 82.56 270 PHE A CA 1
ATOM 2130 C C . PHE A 1 270 ? 4.680 3.014 -14.627 1.00 82.56 270 PHE A C 1
ATOM 2132 O O . PHE A 1 270 ? 4.192 4.136 -14.745 1.00 82.56 270 PHE A O 1
ATOM 2139 N N . SER A 1 271 ? 4.222 2.122 -13.745 1.00 71.94 271 SER A N 1
ATOM 2140 C CA . SER A 1 271 ? 2.988 2.298 -12.963 1.00 71.94 271 SER A CA 1
ATOM 2141 C C . SER A 1 271 ? 2.970 3.523 -12.045 1.00 71.94 271 SER A C 1
ATOM 2143 O O . SER A 1 271 ? 1.910 4.047 -11.723 1.00 71.94 271 SER A O 1
ATOM 2145 N N . GLY A 1 272 ? 4.140 3.978 -11.588 1.00 69.31 272 GLY A N 1
ATOM 2146 C CA . GLY A 1 272 ? 4.242 5.029 -10.571 1.00 69.31 272 GLY A CA 1
ATOM 2147 C C . GLY A 1 272 ? 4.153 4.530 -9.134 1.00 69.31 272 GLY A C 1
ATOM 2148 O O . GLY A 1 272 ? 4.449 5.301 -8.224 1.00 69.31 272 GLY A O 1
ATOM 2149 N N . CYS A 1 273 ? 3.861 3.244 -8.922 1.00 69.38 273 CYS A N 1
ATOM 2150 C CA . CYS A 1 273 ? 3.808 2.620 -7.597 1.00 69.38 273 CYS A CA 1
ATOM 2151 C C . CYS A 1 273 ? 5.193 2.446 -6.944 1.00 69.38 273 CYS A C 1
ATOM 2153 O O . CYS A 1 273 ? 5.280 2.010 -5.802 1.00 69.38 273 CYS A O 1
ATOM 2155 N N . ILE A 1 274 ? 6.282 2.794 -7.643 1.00 78.62 274 ILE A N 1
ATOM 2156 C CA . ILE A 1 274 ? 7.635 2.880 -7.079 1.00 78.62 274 ILE A CA 1
ATOM 2157 C C . ILE A 1 274 ? 8.040 4.364 -7.036 1.00 78.62 274 ILE A C 1
ATOM 2159 O O . ILE A 1 274 ? 8.531 4.895 -8.045 1.00 78.62 274 ILE A O 1
ATOM 2163 N N . PRO A 1 275 ? 7.893 5.050 -5.880 1.00 71.12 275 PRO A N 1
ATOM 2164 C CA . PRO A 1 275 ? 8.079 6.500 -5.772 1.00 71.12 275 PRO A CA 1
ATOM 2165 C C . PRO A 1 275 ? 9.426 6.994 -6.308 1.00 71.12 275 PRO A C 1
ATOM 2167 O O . PRO A 1 275 ? 9.512 8.033 -6.951 1.00 71.12 275 PRO A O 1
ATOM 2170 N N . ILE A 1 276 ? 10.498 6.217 -6.145 1.00 81.62 276 ILE A N 1
ATOM 2171 C CA . ILE A 1 276 ? 11.842 6.606 -6.598 1.00 81.62 276 ILE A CA 1
ATOM 2172 C C . ILE A 1 276 ? 11.962 6.674 -8.126 1.00 81.62 276 ILE A C 1
ATOM 2174 O O . ILE A 1 276 ? 12.685 7.524 -8.657 1.00 81.62 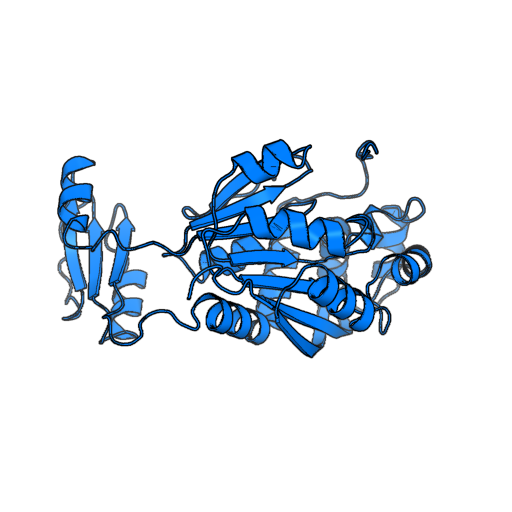276 ILE A O 1
ATOM 2178 N N . VAL A 1 277 ? 11.252 5.806 -8.849 1.00 82.69 277 VAL A N 1
ATOM 2179 C CA . VAL A 1 277 ? 11.209 5.848 -10.317 1.00 82.69 277 VAL A CA 1
ATOM 2180 C C . VAL A 1 277 ? 10.480 7.110 -10.762 1.00 82.69 277 VAL A C 1
ATOM 2182 O O . VAL A 1 277 ? 10.992 7.849 -11.606 1.00 82.69 277 VAL A O 1
ATOM 2185 N N . LYS A 1 278 ? 9.355 7.430 -10.111 1.00 75.25 278 LYS A N 1
ATOM 2186 C CA . LYS A 1 278 ? 8.573 8.654 -10.332 1.00 75.25 278 LYS A CA 1
ATOM 2187 C C . LYS A 1 278 ? 9.350 9.928 -9.980 1.00 75.25 278 LYS A C 1
ATOM 2189 O O . LYS A 1 278 ? 9.368 10.877 -10.761 1.00 75.25 278 LYS A O 1
ATOM 2194 N N . ASN A 1 279 ? 10.075 9.947 -8.871 1.00 76.81 279 ASN A N 1
ATOM 2195 C CA . ASN A 1 279 ? 10.664 11.177 -8.341 1.00 76.81 279 ASN A CA 1
ATOM 2196 C C . ASN A 1 279 ? 12.086 11.440 -8.847 1.00 76.81 279 ASN A C 1
ATOM 2198 O O . ASN A 1 279 ? 12.584 12.557 -8.713 1.00 76.81 279 ASN A O 1
ATOM 2202 N N . SER A 1 280 ? 12.731 10.469 -9.509 1.00 85.81 280 SER A N 1
ATOM 2203 C CA . SER A 1 280 ? 14.032 10.685 -10.156 1.00 85.81 280 SER A CA 1
ATOM 2204 C C . SER A 1 280 ? 13.882 11.464 -11.473 1.00 85.81 280 SER A C 1
ATOM 2206 O O . SER A 1 280 ? 13.353 10.917 -12.446 1.00 85.81 280 SER A O 1
ATOM 2208 N N . PRO A 1 281 ? 14.378 12.715 -11.582 1.00 83.38 281 PRO A N 1
ATOM 2209 C CA . PRO A 1 281 ? 14.219 13.518 -12.800 1.00 83.38 281 PRO A CA 1
ATOM 2210 C C . PRO A 1 281 ? 15.007 12.966 -13.991 1.00 83.38 281 PRO A C 1
ATOM 2212 O O . PRO A 1 281 ? 14.680 13.255 -15.136 1.00 83.38 281 PRO A O 1
ATOM 2215 N N . LYS A 1 282 ? 16.062 12.190 -13.713 1.00 88.75 282 LYS A N 1
ATOM 2216 C CA . LYS A 1 282 ? 16.921 11.560 -14.723 1.00 88.75 282 LYS A CA 1
ATOM 2217 C C . LYS A 1 282 ? 16.388 10.204 -15.191 1.00 88.75 282 LYS A C 1
ATOM 2219 O O . LYS A 1 282 ? 16.918 9.653 -16.149 1.00 88.75 282 LYS A O 1
ATOM 2224 N N . CYS A 1 283 ? 15.374 9.657 -14.519 1.00 89.62 283 CYS A N 1
ATOM 2225 C CA . CYS A 1 283 ? 14.723 8.423 -14.937 1.00 89.62 283 CYS A CA 1
ATOM 2226 C C . CYS A 1 283 ? 13.629 8.755 -15.958 1.00 89.62 283 CYS A C 1
ATOM 2228 O O . CYS A 1 283 ? 12.571 9.266 -15.587 1.00 89.62 283 CYS A O 1
ATOM 2230 N N . THR A 1 284 ? 13.932 8.527 -17.235 1.00 91.31 284 THR A N 1
ATOM 2231 C CA . THR A 1 284 ? 13.028 8.718 -18.380 1.00 91.31 284 THR A CA 1
ATOM 2232 C C . THR A 1 284 ? 12.520 7.372 -18.897 1.00 91.31 284 THR A C 1
ATOM 2234 O O . THR A 1 284 ? 13.089 6.330 -18.571 1.00 91.31 284 THR A O 1
ATOM 2237 N N . ASP A 1 285 ? 11.516 7.379 -19.774 1.00 90.69 285 ASP A N 1
ATOM 2238 C CA . ASP A 1 285 ? 10.975 6.163 -20.402 1.00 90.69 285 ASP A CA 1
ATOM 2239 C C . ASP A 1 285 ? 12.051 5.342 -21.097 1.00 90.69 285 ASP A C 1
ATOM 2241 O O . ASP A 1 285 ? 12.117 4.122 -20.951 1.00 90.69 285 ASP A O 1
ATOM 2245 N N . LYS A 1 286 ? 12.949 6.033 -21.806 1.00 92.81 286 LYS A N 1
ATOM 2246 C CA . LYS A 1 286 ? 14.103 5.414 -22.452 1.00 92.81 286 LYS A CA 1
ATOM 2247 C C . LYS A 1 286 ? 15.006 4.724 -21.431 1.00 92.81 286 LYS A C 1
ATOM 2249 O O . LYS A 1 286 ? 15.449 3.613 -21.684 1.00 92.81 286 LYS A O 1
ATOM 2254 N N . VAL A 1 287 ? 15.253 5.349 -20.280 1.00 94.75 287 VAL A N 1
ATOM 2255 C CA . VAL A 1 287 ? 16.086 4.766 -19.216 1.00 94.75 287 VAL A CA 1
ATOM 2256 C C . VAL A 1 287 ? 15.441 3.511 -18.624 1.00 94.75 287 VAL A C 1
ATOM 2258 O O . VAL A 1 287 ? 16.145 2.526 -18.421 1.00 94.75 287 VAL A O 1
ATOM 2261 N N . ILE A 1 288 ? 14.125 3.521 -18.382 1.00 93.88 288 ILE A N 1
ATOM 2262 C CA . ILE A 1 288 ? 13.375 2.346 -17.899 1.00 93.88 288 ILE A CA 1
ATOM 2263 C C . ILE A 1 288 ? 13.435 1.217 -18.937 1.00 93.88 288 ILE A C 1
ATOM 2265 O O . ILE A 1 288 ? 13.811 0.089 -18.615 1.00 93.88 288 ILE A O 1
ATOM 2269 N N . THR A 1 289 ? 13.144 1.549 -20.195 1.00 93.81 289 THR A N 1
ATOM 2270 C CA . THR A 1 289 ? 13.122 0.597 -21.312 1.00 93.81 289 THR A CA 1
ATOM 2271 C C . THR A 1 289 ? 14.493 -0.036 -21.5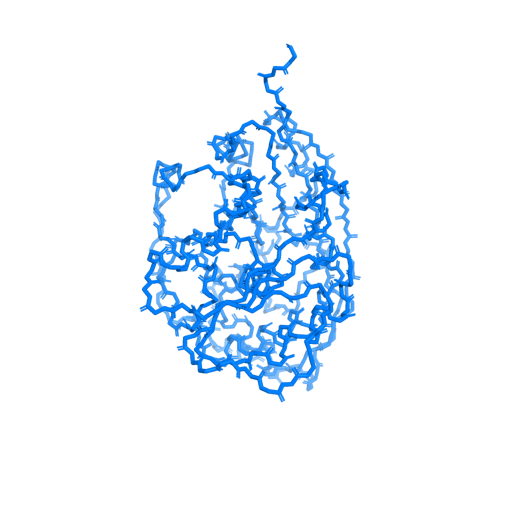38 1.00 93.81 289 THR A C 1
ATOM 2273 O O . THR A 1 289 ? 14.620 -1.257 -21.631 1.00 93.81 289 THR A O 1
ATOM 2276 N N . ASP A 1 290 ? 15.545 0.782 -21.620 1.00 95.88 290 ASP A N 1
ATOM 2277 C CA . ASP A 1 290 ? 16.909 0.312 -21.864 1.00 95.88 290 ASP A CA 1
ATOM 2278 C C . ASP A 1 290 ? 17.410 -0.530 -20.674 1.00 95.88 290 ASP A C 1
ATOM 2280 O O . ASP A 1 290 ? 18.043 -1.569 -20.879 1.00 95.88 290 ASP A O 1
ATOM 2284 N N . PHE A 1 291 ? 17.042 -0.157 -19.439 1.00 95.62 291 PHE A N 1
ATOM 2285 C CA . PHE A 1 291 ? 17.297 -0.966 -18.246 1.00 95.62 291 PHE A CA 1
ATOM 2286 C C . PHE A 1 291 ? 16.654 -2.354 -18.347 1.00 95.62 291 PHE A C 1
ATOM 2288 O O . PHE A 1 291 ? 17.365 -3.344 -18.186 1.00 95.62 291 PHE A O 1
ATOM 2295 N N . CYS A 1 292 ? 15.349 -2.455 -18.630 1.00 95.62 292 CYS A N 1
ATOM 2296 C CA . CYS A 1 292 ? 14.654 -3.744 -18.709 1.00 95.62 292 CYS A CA 1
ATOM 2297 C C . CYS A 1 292 ? 15.127 -4.587 -19.900 1.00 95.62 292 CYS A C 1
ATOM 2299 O O . CYS A 1 292 ? 15.308 -5.798 -19.762 1.00 95.62 292 CYS A O 1
ATOM 2301 N N . LYS A 1 293 ? 15.411 -3.972 -21.057 1.00 94.50 293 LYS A N 1
ATOM 2302 C CA . LYS A 1 293 ? 15.950 -4.672 -22.237 1.00 94.50 293 LYS A CA 1
ATOM 2303 C C . LYS A 1 293 ? 17.286 -5.353 -21.964 1.00 94.50 293 LYS A C 1
ATOM 2305 O O . LYS A 1 293 ? 17.489 -6.462 -22.458 1.00 94.50 293 LYS A O 1
ATOM 2310 N N . ALA A 1 294 ? 18.150 -4.720 -21.172 1.00 96.00 294 ALA A N 1
ATOM 2311 C CA . ALA A 1 294 ? 19.452 -5.254 -20.784 1.00 96.00 294 ALA A CA 1
ATOM 2312 C C . ALA A 1 294 ? 19.373 -6.410 -19.765 1.00 96.00 294 ALA A C 1
ATOM 2314 O O . ALA A 1 294 ? 20.401 -7.001 -19.429 1.00 96.00 294 ALA A O 1
ATOM 2315 N N . ARG A 1 295 ? 18.180 -6.742 -19.248 1.00 94.94 295 ARG A N 1
ATOM 2316 C CA . ARG A 1 295 ? 17.983 -7.849 -18.305 1.00 94.94 295 ARG A CA 1
ATOM 2317 C C . ARG A 1 295 ? 17.640 -9.167 -19.013 1.00 94.94 295 ARG A C 1
ATOM 2319 O O . ARG A 1 295 ? 17.105 -9.158 -20.130 1.00 94.94 295 ARG A O 1
ATOM 2326 N N . PRO A 1 296 ? 17.905 -10.312 -18.352 1.00 95.50 296 PRO A N 1
ATOM 2327 C CA . PRO A 1 296 ? 17.387 -11.607 -18.785 1.00 95.50 296 PRO A CA 1
ATOM 2328 C C . PRO A 1 296 ? 15.858 -11.593 -18.910 1.00 95.50 296 PRO A C 1
ATOM 2330 O O . PRO A 1 296 ? 15.191 -10.688 -18.411 1.00 95.50 296 PRO A O 1
ATOM 2333 N N . SER A 1 297 ? 15.289 -12.603 -19.575 1.00 94.75 297 SER A N 1
ATOM 2334 C CA . SER A 1 297 ? 13.833 -12.729 -19.765 1.00 94.75 297 SER A CA 1
ATOM 2335 C C . SER A 1 297 ? 13.048 -12.657 -18.453 1.00 94.75 297 SER A C 1
ATOM 2337 O O . SER A 1 297 ? 11.973 -12.063 -18.429 1.00 94.75 297 SER A O 1
ATOM 2339 N N . ASN A 1 298 ? 13.623 -13.196 -17.378 1.00 95.31 298 ASN A N 1
ATOM 2340 C CA . ASN A 1 298 ? 13.120 -13.090 -16.019 1.00 95.31 298 ASN A CA 1
ATOM 2341 C C . ASN A 1 298 ? 14.131 -12.350 -15.141 1.00 95.31 298 ASN A C 1
ATOM 2343 O O . ASN A 1 298 ? 15.334 -12.615 -15.193 1.00 95.31 298 ASN A O 1
ATOM 2347 N N . ILE A 1 299 ? 13.632 -11.433 -14.322 1.00 94.94 299 ILE A N 1
ATOM 2348 C CA . ILE A 1 299 ? 14.404 -10.695 -13.331 1.00 94.94 299 ILE A CA 1
ATOM 2349 C C . ILE A 1 299 ? 14.131 -11.348 -11.981 1.00 94.94 299 ILE A C 1
ATOM 2351 O O . ILE A 1 299 ? 13.003 -11.305 -11.492 1.00 94.94 299 ILE A O 1
ATOM 2355 N N . SER A 1 300 ? 15.161 -11.950 -11.392 1.00 93.56 300 SER A N 1
ATOM 2356 C CA . SER A 1 300 ? 15.084 -12.569 -10.068 1.00 93.56 300 SER A CA 1
ATOM 2357 C C . SER A 1 300 ? 15.818 -11.720 -9.039 1.00 93.56 300 SER A C 1
ATOM 2359 O O . SER A 1 300 ? 16.942 -11.275 -9.283 1.00 93.56 300 SER A O 1
ATOM 2361 N N . PHE A 1 301 ? 15.180 -11.482 -7.898 1.00 92.94 301 PHE A N 1
ATOM 2362 C CA . PHE A 1 301 ? 15.737 -10.702 -6.797 1.00 92.94 301 PHE A CA 1
ATOM 2363 C C . PHE A 1 301 ? 15.074 -11.081 -5.471 1.00 92.94 301 PHE A C 1
ATOM 2365 O O . PHE A 1 301 ? 14.031 -11.726 -5.449 1.00 92.94 301 PHE A O 1
ATOM 2372 N N . GLU A 1 302 ? 15.690 -10.681 -4.362 1.00 88.19 302 GLU A N 1
ATOM 2373 C CA . GLU A 1 302 ? 15.082 -10.771 -3.035 1.00 88.19 302 GLU A CA 1
ATOM 2374 C C . GLU A 1 302 ? 14.493 -9.406 -2.677 1.00 88.19 302 GLU A C 1
ATOM 2376 O O . GLU A 1 302 ? 15.223 -8.422 -2.522 1.00 88.19 302 GLU A O 1
ATOM 2381 N N . GLU A 1 303 ? 13.171 -9.335 -2.570 1.00 85.62 303 GLU A N 1
ATOM 2382 C CA . GLU A 1 303 ? 12.480 -8.143 -2.107 1.00 85.62 303 GLU A CA 1
ATOM 2383 C C . GLU A 1 303 ? 12.469 -8.104 -0.582 1.00 85.62 303 GLU A C 1
ATOM 2385 O O . GLU A 1 303 ? 11.923 -8.993 0.069 1.00 85.62 303 GLU A O 1
ATOM 2390 N N . LYS A 1 304 ? 13.047 -7.050 0.004 1.00 83.50 304 LYS A N 1
ATOM 2391 C CA . LYS A 1 304 ? 12.938 -6.805 1.444 1.00 83.50 304 LYS A CA 1
ATOM 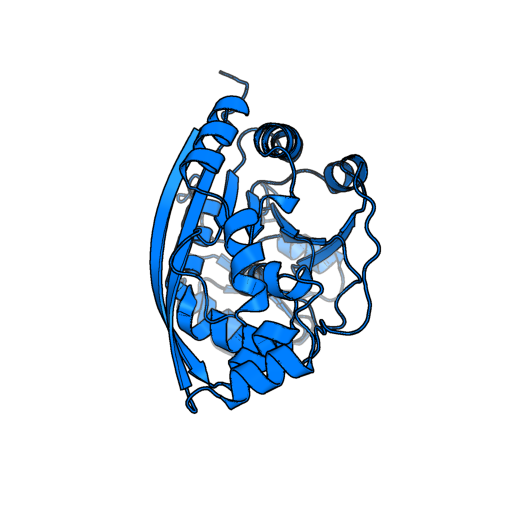2392 C C . LYS A 1 304 ? 11.878 -5.761 1.730 1.00 83.50 304 LYS A C 1
ATOM 2394 O O . LYS A 1 304 ? 11.924 -4.665 1.175 1.00 83.50 304 LYS A O 1
ATOM 2399 N N . LEU A 1 305 ? 10.990 -6.076 2.663 1.00 77.19 305 LEU A N 1
ATOM 2400 C CA . LEU A 1 305 ? 9.944 -5.175 3.134 1.00 77.19 305 LEU A CA 1
ATOM 2401 C C . LEU A 1 305 ? 9.997 -5.093 4.656 1.00 77.19 305 LEU A C 1
ATOM 2403 O O . LEU A 1 305 ? 10.023 -6.107 5.352 1.00 77.19 305 LEU A O 1
ATOM 2407 N N . GLY A 1 306 ? 10.048 -3.871 5.172 1.00 78.12 306 GLY A N 1
ATOM 2408 C CA . GLY A 1 306 ? 9.779 -3.582 6.570 1.00 78.12 306 GLY A CA 1
ATOM 2409 C C . GLY A 1 306 ? 8.275 -3.461 6.772 1.00 78.12 306 GLY A C 1
ATOM 2410 O O . GLY A 1 306 ? 7.619 -2.690 6.071 1.00 78.12 306 GLY A O 1
ATOM 2411 N N . MET A 1 307 ? 7.753 -4.220 7.726 1.00 78.25 307 MET A N 1
ATOM 2412 C CA . MET A 1 307 ? 6.348 -4.224 8.109 1.00 78.25 307 MET A CA 1
ATOM 2413 C C . MET A 1 307 ? 6.247 -3.730 9.545 1.00 78.25 307 MET A C 1
ATOM 2415 O O . MET A 1 307 ? 6.848 -4.311 10.454 1.00 78.25 307 MET A O 1
ATOM 2419 N N . PHE A 1 308 ? 5.518 -2.636 9.742 1.00 82.25 308 PHE A N 1
ATOM 2420 C CA . PHE A 1 308 ? 5.420 -1.963 11.030 1.00 82.25 308 PHE A CA 1
ATOM 2421 C C . PHE A 1 308 ? 3.960 -1.791 11.422 1.00 82.25 308 PHE A C 1
ATOM 2423 O O . PHE A 1 308 ? 3.144 -1.337 10.624 1.00 82.25 308 PHE A O 1
ATOM 2430 N N . LEU A 1 309 ? 3.648 -2.142 12.663 1.00 82.44 309 LEU A N 1
ATOM 2431 C CA . LEU A 1 309 ? 2.369 -1.895 13.304 1.00 82.44 309 LEU A CA 1
ATOM 2432 C C . LEU A 1 309 ? 2.593 -0.888 14.422 1.00 82.44 309 LEU A C 1
ATOM 2434 O O . LEU A 1 309 ? 3.334 -1.156 15.371 1.00 82.44 309 LEU A O 1
ATOM 2438 N N . LEU A 1 310 ? 1.933 0.253 14.302 1.00 86.62 310 LEU A N 1
ATOM 2439 C CA . LEU A 1 310 ? 1.841 1.253 15.345 1.00 86.62 310 LEU A CA 1
ATOM 2440 C C . LEU A 1 310 ? 0.409 1.252 15.879 1.00 86.62 310 LEU A C 1
ATOM 2442 O O . LEU A 1 310 ? -0.534 1.233 15.087 1.00 86.62 310 LEU A O 1
ATOM 2446 N N . LYS A 1 311 ? 0.223 1.270 17.201 1.00 84.06 311 LYS A N 1
ATOM 2447 C CA . LYS A 1 311 ? -1.118 1.390 17.799 1.00 84.06 311 LYS A CA 1
ATOM 2448 C C . LYS A 1 311 ? -1.218 2.657 18.634 1.00 84.06 311 LYS A C 1
ATOM 2450 O O . LYS A 1 311 ? -0.263 3.006 19.330 1.00 84.06 311 LYS A O 1
ATOM 2455 N N . THR A 1 312 ? -2.369 3.320 18.569 1.00 81.00 312 THR A N 1
ATOM 2456 C CA . THR A 1 312 ? -2.746 4.300 19.590 1.00 81.00 312 THR A CA 1
ATOM 2457 C C . THR A 1 312 ? -3.301 3.566 20.798 1.00 81.00 312 THR A C 1
ATOM 2459 O O . THR A 1 312 ? -4.157 2.690 20.659 1.00 81.00 312 THR A O 1
ATOM 2462 N N . ASP A 1 313 ? -2.829 3.932 21.981 1.00 69.25 313 ASP A N 1
ATOM 2463 C CA . ASP A 1 313 ? -3.487 3.513 23.211 1.00 69.25 313 ASP A CA 1
ATOM 2464 C C . ASP A 1 313 ? -4.777 4.331 23.384 1.00 69.25 313 ASP A C 1
ATOM 2466 O O . ASP A 1 313 ? -4.860 5.490 22.957 1.00 69.25 313 ASP A O 1
ATOM 2470 N N . ASN A 1 314 ? -5.810 3.725 23.972 1.00 52.91 314 ASN A N 1
ATOM 2471 C CA . ASN A 1 314 ? -7.044 4.437 24.297 1.00 52.91 314 ASN A CA 1
ATOM 2472 C C . ASN A 1 314 ? -6.729 5.524 25.339 1.00 52.91 314 ASN A C 1
ATOM 2474 O O . ASN A 1 314 ? -6.217 5.183 26.408 1.00 52.91 314 ASN A O 1
ATOM 2478 N N . PRO A 1 315 ? -7.071 6.806 25.117 1.00 42.25 315 PRO A N 1
ATOM 2479 C CA . PRO A 1 315 ? -7.028 7.797 26.181 1.00 42.25 315 PRO A CA 1
ATOM 2480 C C . PRO A 1 315 ? -8.261 7.614 27.080 1.00 42.25 315 PRO A C 1
ATOM 2482 O O . PRO A 1 315 ? -9.187 8.419 27.030 1.00 42.25 315 PRO A O 1
ATOM 2485 N N . SER A 1 316 ? -8.338 6.499 27.815 1.00 32.47 316 SER A N 1
ATOM 2486 C CA . SER A 1 316 ? -9.212 6.285 28.987 1.00 32.47 316 SER A CA 1
ATOM 2487 C C . SER A 1 316 ? -9.029 4.872 29.563 1.00 32.47 316 SER A C 1
ATOM 2489 O O . SER A 1 316 ? -9.601 3.899 29.070 1.00 32.47 316 SER A O 1
ATOM 2491 N N . ALA A 1 317 ? -8.250 4.789 30.640 1.00 31.98 317 ALA A N 1
ATOM 2492 C CA . ALA A 1 317 ? -8.726 4.181 31.879 1.00 31.98 317 ALA A CA 1
ATOM 2493 C C . ALA A 1 317 ? -9.018 5.334 32.848 1.00 31.98 317 ALA A C 1
ATOM 2495 O O . ALA A 1 317 ? -8.265 6.335 32.778 1.00 31.98 317 ALA A O 1
#

Radius of gyration: 21.55 Å; chains: 1; bounding box: 58×51×54 Å

Secondary structure (DSSP, 8-state):
-------TTS----HHHHHHHHHHHHHH-HHHHHHHHHHHHTTS-TTSPPEEEEEESS--HHHHHHHHH-TTSEEEEEESSPPP-SPPPTTEEEEE-SSHHHHHHHHTTS--S---EEEEEESS--HHHHHHHHH-TTSEEEEEESSPPP-S---TTEEEEE-SSHHHHHHT--EEEEEEET--GGG--HHHHHHHHHTTEEEEEEEEEEE--SSSPPS--HHHHHHHHHHPPPHHHHHHHHHHTT-EEEEEEEEEEEEEEHHHHHHHHHTS-SHHHHH-TT--HHHHHHHHHTS-SEEEEEEEEEEEEEEPPPS--

pLDDT: mean 70.14, std 16.06, range [25.58, 96.0]